Protein 1NNF (pdb70)

Sequence (308 aa):
DITVYNGQQKEAATAVAKAFEQETGIKVTLNSGKSEQLAGQLKEEGDKTPADVFYTEQTATFADLSEAGLLAPISEQTIQQTAQKGVPLAPKKDWIALSGRSRVVVYDHTKLSEKDMEKSVLDYATPKWKGKIGYVSTSGAFLEQVVALSKMKGDKVALNWLKGLKENGKLYAKNSVALQAVENGEVPAALINNYYWYNLAKEKGVENLKSRLYFVRHQDPGALVSYSGAAVLKASKNQAEAQKFVDFLASKKGQEALVAARAEYPLRADVVSPFNLEPYEKLEAPVVSATTAQDKEHAIKLIEEAGL

Nearest PDB structures (foldseek):
  1nnf-assembly1_A  TM=1.003E+00  e=3.020E-63  Haemophilus influenzae
  1qvs-assembly1_A  TM=1.002E+00  e=6.784E-61  Haemophilus influenzae
  1qw0-assembly1_A  TM=1.001E+00  e=6.408E-61  Haemophilus influenzae
  2o68-assembly1_A  TM=1.002E+00  e=9.021E-61  Haemophilus influenzae
  3kn7-assembly1_A  TM=1.001E+00  e=1.200E-60  Haemophilus influenzae

InterPro domains:
  IPR006059 Bacterial-type extracellular solute-binding protein [PF01547] (30-279)
  IPR006061 Solute-binding family 1, conserved site [PS01037] (120-137)
  IPR026045 Ferric binding protein [PIRSF002825] (1-332)

B-factor: mean 11.48, std 5.81, range [2.7, 41.24]

Radius of gyration: 19.47 Å; Cα contacts (8 Å, |Δi|>4): 664; chains: 1; bounding box: 57×44×31 Å

Structure (mmCIF, N/CA/C/O backbone):
data_1NNF
#
_entry.id   1NNF
#
_cell.length_a   105.101
_cell.length_b   75.344
_cell.length_c   33.503
_cell.angle_alpha   90.00
_cell.angle_beta   90.00
_cell.angle_gamma   90.00
#
_symmetry.space_group_name_H-M   'P 21 21 2'
#
loop_
_entity.id
_entity.type
_entity.pdbx_description
1 polymer 'Iron-utilization periplasmic protein'
2 non-polymer 'FE (III) ION'
3 non-polymer '{[-(BIS-CARBOXYMETHYL-AMINO)-ETHYL]-CARBOXYMETHYL-AMINO}-ACETIC ACID'
4 water water
#
loop_
_atom_site.group_PDB
_atom_site.id
_atom_site.type_symbol
_atom_site.label_atom_id
_atom_site.label_alt_id
_atom_site.label_comp_id
_atom_site.label_asym_id
_atom_site.label_entity_id
_atom_site.label_seq_id
_atom_site.pdbx_PDB_ins_code
_atom_site.Cartn_x
_atom_site.Cartn_y
_atom_site.Cartn_z
_atom_site.occupancy
_atom_site.B_iso_or_equiv
_atom_site.auth_seq_id
_atom_site.auth_comp_id
_atom_site.auth_asym_id
_atom_site.auth_atom_id
_atom_site.pdbx_PDB_model_num
ATOM 1 N N . ASP A 1 1 ? -5.709 22.677 10.043 1.00 9.46 1 ASP A N 1
ATOM 2 C CA . ASP A 1 1 ? -4.429 22.781 10.780 1.00 9.00 1 ASP A CA 1
ATOM 3 C C . ASP A 1 1 ? -3.594 21.536 10.554 1.00 8.74 1 ASP A C 1
ATOM 4 O O . ASP A 1 1 ? -4.141 20.469 10.288 1.00 9.09 1 ASP A O 1
ATOM 9 N N . ILE A 1 2 ? -2.274 21.674 10.645 1.00 7.70 2 ILE A N 1
ATOM 10 C CA . ILE A 1 2 ? -1.364 20.577 10.351 1.00 7.82 2 ILE A CA 1
ATOM 11 C C . ILE A 1 2 ? -0.339 20.390 11.443 1.00 7.60 2 ILE A C 1
ATOM 12 O O . ILE A 1 2 ? -0.061 21.295 12.236 1.00 8.02 2 ILE A O 1
ATOM 17 N N . THR A 1 3 ? 0.224 19.196 11.456 1.00 6.80 3 THR A N 1
ATOM 18 C CA . THR A 1 3 ? 1.300 18.831 12.349 1.00 7.44 3 THR A CA 1
ATOM 19 C C . THR A 1 3 ? 2.553 18.625 11.516 1.00 6.37 3 THR A C 1
ATOM 20 O O . THR A 1 3 ? 2.550 17.882 10.531 1.00 6.53 3 THR A O 1
ATOM 24 N N . VAL A 1 4 ? 3.620 19.294 11.929 1.00 6.35 4 VAL A N 1
ATOM 25 C CA . VAL A 1 4 ? 4.881 19.262 11.227 1.00 6.58 4 VAL A CA 1
ATOM 26 C C . VAL A 1 4 ? 5.931 18.698 12.153 1.00 6.31 4 VAL A C 1
ATOM 27 O O . VAL A 1 4 ? 6.198 19.264 13.206 1.00 7.78 4 VAL A O 1
ATOM 31 N N . TYR A 1 5 ? 6.493 17.555 11.787 1.00 5.88 5 TYR A N 1
ATOM 32 C CA . TYR A 1 5 ? 7.677 17.062 12.470 1.00 6.28 5 TYR A CA 1
ATOM 33 C C . TYR A 1 5 ? 8.847 17.891 11.978 1.00 6.31 5 TYR A C 1
ATOM 34 O O . TYR A 1 5 ? 9.071 17.994 10.781 1.00 6.82 5 TYR A O 1
ATOM 43 N N . ASN A 1 6 ? 9.572 18.494 12.907 1.00 6.86 6 ASN A N 1
ATOM 44 C CA . ASN A 1 6 ? 10.543 19.513 12.591 1.00 7.33 6 ASN A CA 1
ATOM 45 C C . ASN A 1 6 ? 11.928 19.166 13.093 1.00 7.22 6 ASN A C 1
ATOM 46 O O . ASN A 1 6 ? 12.174 19.175 14.297 1.00 8.07 6 ASN A O 1
ATOM 51 N N . GLY A 1 7 ? 12.828 18.872 12.161 1.00 7.61 7 GLY A N 1
ATOM 52 C CA . GLY A 1 7 ? 14.231 18.679 12.458 1.00 8.54 7 GLY A CA 1
ATOM 53 C C . GLY A 1 7 ? 15.095 19.911 12.278 1.00 9.01 7 GLY A C 1
ATOM 54 O O . GLY A 1 7 ? 16.278 19.892 12.622 1.00 10.14 7 GLY A O 1
ATOM 55 N N . GLN A 1 8 ? 14.519 20.971 11.733 1.00 9.65 8 GLN A N 1
ATOM 56 C CA . GLN A 1 8 ? 15.230 22.223 11.509 1.00 10.88 8 GLN A CA 1
ATOM 57 C C . GLN A 1 8 ? 15.320 23.020 12.817 1.00 11.63 8 GLN A C 1
ATOM 58 O O . GLN A 1 8 ? 14.561 22.792 13.770 1.00 11.63 8 GLN A O 1
ATOM 64 N N . GLN A 1 9 ? 16.290 23.926 12.882 1.00 12.76 9 GLN A N 1
ATOM 65 C CA . GLN A 1 9 ? 16.436 24.827 14.020 1.00 13.95 9 GLN A CA 1
ATOM 66 C C . GLN A 1 9 ? 15.089 25.465 14.324 1.00 14.34 9 GLN A C 1
ATOM 67 O O . GLN A 1 9 ? 14.370 25.893 13.426 1.00 14.11 9 GLN A O 1
ATOM 78 N N . LYS A 1 10 ? 14.744 25.507 15.606 1.00 14.86 10 LYS A N 1
ATOM 79 C CA . LYS A 1 10 ? 13.401 25.883 16.025 1.00 15.53 10 LYS A CA 1
ATOM 80 C C . LYS A 1 10 ? 13.033 27.291 15.581 1.00 15.97 10 LYS A C 1
ATOM 81 O O . LYS A 1 10 ? 11.880 27.545 15.247 1.00 16.38 10 LYS A O 1
ATOM 83 N N . GLU A 1 11 ? 14.009 28.197 15.555 1.00 16.51 11 GLU A N 1
ATOM 84 C CA . GLU A 1 11 ? 13.750 29.584 15.176 1.00 16.71 11 GLU A CA 1
ATOM 85 C C . GLU A 1 11 ? 13.291 29.707 13.722 1.00 16.50 11 GLU A C 1
ATOM 86 O O . GLU A 1 11 ? 12.340 30.430 13.427 1.00 16.86 11 GLU A O 1
ATOM 88 N N . ALA A 1 12 ? 13.958 28.994 12.821 1.00 15.99 12 ALA A N 1
ATOM 89 C CA . ALA A 1 12 ? 13.589 28.997 11.408 1.00 15.30 12 ALA A CA 1
ATOM 90 C C . ALA A 1 12 ? 12.200 28.392 11.204 1.00 14.57 12 ALA A C 1
ATOM 91 O O . ALA A 1 12 ? 11.367 28.923 10.477 1.00 14.40 12 ALA A O 1
ATOM 93 N N . ALA A 1 13 ? 11.964 27.262 11.852 1.00 13.24 13 ALA A N 1
ATOM 94 C CA . ALA A 1 13 ? 10.704 26.555 11.691 1.00 12.69 13 ALA A CA 1
ATOM 95 C C . ALA A 1 13 ? 9.542 27.395 12.209 1.00 12.77 13 ALA A C 1
ATOM 96 O O . ALA A 1 13 ? 8.492 27.465 11.588 1.00 12.26 13 ALA A O 1
ATOM 98 N N . THR A 1 14 ? 9.749 28.067 13.334 1.00 12.87 14 THR A N 1
ATOM 99 C CA . THR A 1 14 ? 8.718 28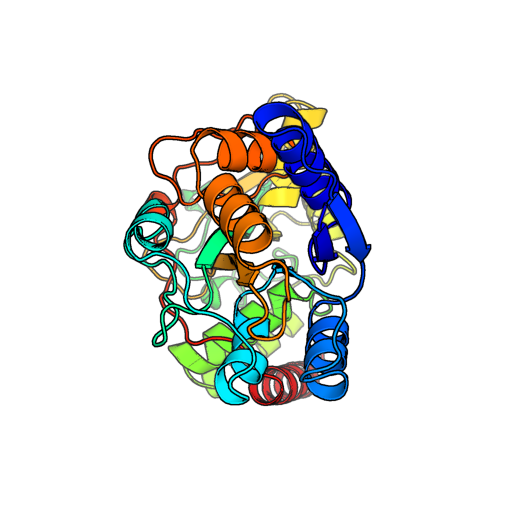.912 13.920 1.00 13.73 14 THR A CA 1
ATOM 100 C C . THR A 1 14 ? 8.369 30.051 12.981 1.00 14.03 14 THR A C 1
ATOM 101 O O . THR A 1 14 ? 7.204 30.372 12.819 1.00 13.25 14 THR A O 1
ATOM 105 N N . ALA A 1 15 ? 9.382 30.634 12.347 1.00 14.07 15 ALA A N 1
ATOM 106 C CA . ALA A 1 15 ? 9.189 31.749 11.433 1.00 14.51 15 ALA A CA 1
ATOM 107 C C . ALA A 1 15 ? 8.353 31.386 10.210 1.00 14.13 15 ALA A C 1
ATOM 108 O O . ALA A 1 15 ? 7.423 32.106 9.878 1.00 14.01 15 ALA A O 1
ATOM 110 N N . VAL A 1 16 ? 8.668 30.276 9.546 1.00 13.71 16 VAL A N 1
ATOM 111 C CA . VAL A 1 16 ? 7.920 29.886 8.352 1.00 13.15 16 VAL A CA 1
ATOM 112 C C . VAL A 1 16 ? 6.519 29.441 8.730 1.00 12.78 16 VAL A C 1
ATOM 113 O O . VAL A 1 16 ? 5.579 29.669 7.987 1.00 13.33 16 VAL A O 1
ATOM 117 N N . ALA A 1 17 ? 6.388 28.800 9.882 1.00 12.08 17 ALA A N 1
ATOM 118 C CA . ALA A 1 17 ? 5.073 28.370 10.344 1.00 12.47 17 ALA A CA 1
ATOM 119 C C . ALA A 1 17 ? 4.169 29.579 10.586 1.00 12.63 17 ALA A C 1
ATOM 120 O O . ALA A 1 17 ? 3.003 29.534 10.277 1.00 13.11 17 ALA A O 1
ATOM 122 N N . LYS A 1 18 ? 4.717 30.674 11.099 1.00 12.84 18 LYS A N 1
ATOM 123 C CA . LYS A 1 18 ? 3.924 31.881 11.338 1.00 13.38 18 LYS A CA 1
ATOM 124 C C . LYS A 1 18 ? 3.531 32.606 10.061 1.00 13.41 18 LYS A C 1
ATOM 125 O O . LYS A 1 18 ? 2.404 33.063 9.951 1.00 14.15 18 LYS A O 1
ATOM 131 N N . ALA A 1 19 ? 4.451 32.716 9.106 1.00 12.39 19 ALA A N 1
ATOM 132 C CA . ALA A 1 19 ? 4.153 33.338 7.829 1.00 12.94 19 ALA A CA 1
ATOM 133 C C . ALA A 1 19 ? 3.083 32.536 7.096 1.00 13.12 19 ALA A C 1
ATOM 134 O O . ALA A 1 19 ? 2.222 33.100 6.419 1.00 13.70 19 ALA A O 1
ATOM 136 N N . PHE A 1 20 ? 3.137 31.216 7.241 1.00 12.41 20 PHE A N 1
ATOM 137 C CA . PHE A 1 20 ? 2.132 30.341 6.654 1.00 12.15 20 PHE A CA 1
ATOM 138 C C . PHE A 1 20 ? 0.769 30.577 7.291 1.00 13.28 20 PHE A C 1
ATOM 139 O O . PHE A 1 20 ? -0.219 30.763 6.598 1.00 13.99 20 PHE A O 1
ATOM 147 N N . GLU A 1 21 ? 0.743 30.561 8.617 1.00 13.96 21 GLU A N 1
ATOM 148 C CA . GLU A 1 21 ? -0.484 30.811 9.384 1.00 15.78 21 GLU A CA 1
ATOM 149 C C . GLU A 1 21 ? -1.133 32.150 9.066 1.00 16.25 21 GLU A C 1
ATOM 150 O O . GLU A 1 21 ? -2.288 32.346 9.392 1.00 16.85 21 GLU A O 1
ATOM 156 N N . GLN A 1 22 ? -0.374 33.050 8.448 1.00 16.50 22 GLN A N 1
ATOM 157 C CA . GLN A 1 22 ? -0.760 34.424 8.170 1.00 16.68 22 GLN A CA 1
ATOM 158 C C . GLN A 1 22 ? -1.244 34.589 6.706 1.00 16.44 22 GLN A C 1
ATOM 159 O O . GLN A 1 22 ? -2.210 35.316 6.431 1.00 16.59 22 GLN A O 1
ATOM 165 N N . GLU A 1 23 ? -0.596 33.885 5.783 1.00 15.56 23 GLU A N 1
ATOM 166 C CA . GLU A 1 23 ? -0.977 33.872 4.373 1.00 15.96 23 GLU A CA 1
ATOM 167 C C . GLU A 1 23 ? -2.258 33.065 4.168 1.00 16.07 23 GLU A C 1
ATOM 168 O O . GLU A 1 23 ? -3.022 33.338 3.233 1.00 16.65 23 GLU A O 1
ATOM 174 N N . THR A 1 24 ? -2.483 32.086 5.050 1.00 16.21 24 THR A N 1
ATOM 175 C CA . THR A 1 24 ? -3.523 31.075 4.872 1.00 15.93 24 THR A CA 1
ATOM 176 C C . THR A 1 24 ? -4.529 30.913 6.018 1.00 15.57 24 THR A C 1
ATOM 177 O O . THR A 1 24 ? -5.616 30.415 5.782 1.00 15.81 24 THR A O 1
ATOM 181 N N . GLY A 1 25 ? -4.169 31.281 7.244 1.00 14.85 25 GLY A N 1
ATOM 182 C CA . GLY A 1 25 ? -5.011 31.020 8.407 1.00 14.73 25 GLY A CA 1
ATOM 183 C C . GLY A 1 25 ? -4.952 29.592 8.945 1.00 14.07 25 GLY A C 1
ATOM 184 O O . GLY A 1 25 ? -5.652 29.252 9.899 1.00 14.80 25 GLY A O 1
ATOM 185 N N . ILE A 1 26 ? -4.108 28.756 8.346 1.00 13.56 26 ILE A N 1
ATOM 186 C CA . ILE A 1 26 ? -3.958 27.365 8.751 1.00 12.79 26 ILE A CA 1
ATOM 187 C C . ILE A 1 26 ? -2.895 27.292 9.837 1.00 12.31 26 ILE A C 1
ATOM 188 O O . ILE A 1 26 ? -1.759 27.726 9.628 1.00 12.45 26 ILE A O 1
ATOM 193 N N . LYS A 1 27 ? -3.260 26.745 10.991 1.00 11.59 27 LYS A N 1
ATOM 194 C CA . LYS A 1 27 ? -2.334 26.626 12.107 1.00 11.71 27 LYS A CA 1
ATOM 195 C C . LYS A 1 27 ? -1.373 25.471 11.898 1.00 11.02 27 LYS A C 1
ATOM 196 O O . LYS A 1 27 ? -1.726 24.434 11.339 1.00 10.78 27 LYS A O 1
ATOM 198 N N . VAL A 1 28 ? -0.153 25.674 12.363 1.00 11.06 28 VAL A N 1
ATOM 199 C CA . VAL A 1 28 ? 0.887 24.675 12.304 1.00 10.99 28 VAL A CA 1
ATOM 200 C C . VAL A 1 28 ? 1.295 24.359 13.721 1.00 10.75 28 VAL A C 1
ATOM 201 O O . VAL A 1 28 ? 1.572 25.265 14.509 1.00 12.27 28 VAL A O 1
ATOM 205 N N . THR A 1 29 ? 1.328 23.075 14.040 1.00 10.13 29 THR A N 1
ATOM 206 C CA . THR A 1 29 ? 1.914 22.590 15.266 1.00 10.35 29 THR A CA 1
ATOM 207 C C . THR A 1 29 ? 3.236 21.930 14.927 1.00 9.85 29 THR A C 1
ATOM 208 O O . THR A 1 29 ? 3.282 20.977 14.144 1.00 10.27 29 THR A O 1
ATOM 212 N N . LEU A 1 30 ? 4.306 22.458 15.513 1.00 9.98 30 LEU A N 1
ATOM 213 C CA . LEU A 1 30 ? 5.641 21.943 15.312 1.00 10.41 30 LEU A CA 1
ATOM 214 C C . LEU A 1 30 ? 5.937 20.940 16.408 1.00 10.62 30 LEU A C 1
ATOM 215 O O . LEU A 1 30 ? 5.747 21.228 17.594 1.00 12.76 30 LEU A O 1
ATOM 220 N N . ASN A 1 31 ? 6.391 19.763 16.004 1.00 10.81 31 ASN A N 1
ATOM 221 C CA . ASN A 1 31 ? 6.928 18.752 16.899 1.00 10.87 31 ASN A CA 1
ATOM 222 C C . ASN A 1 31 ? 8.388 18.566 16.539 1.00 10.53 31 ASN A C 1
ATOM 223 O O . ASN A 1 31 ? 8.725 17.956 15.521 1.00 10.32 31 ASN A O 1
ATOM 228 N N . SER A 1 32 ? 9.254 19.131 17.365 1.00 10.44 32 SER A N 1
ATOM 229 C CA . SER A 1 32 ? 10.648 19.272 17.013 1.00 11.19 32 SER A CA 1
ATOM 230 C C . SER A 1 32 ? 11.512 18.176 17.595 1.00 11.36 32 SER A C 1
ATOM 231 O O . SER A 1 32 ? 11.246 17.644 18.670 1.00 13.03 32 SER A O 1
ATOM 234 N N . GLY A 1 33 ? 12.573 17.857 16.875 1.00 11.42 33 GLY A N 1
ATOM 235 C CA . GLY A 1 33 ? 13.502 16.838 17.299 1.00 11.29 33 GLY A CA 1
ATOM 236 C C . GLY A 1 33 ? 14.638 16.751 16.310 1.00 10.85 33 GLY A C 1
ATOM 237 O O . GLY A 1 33 ? 14.753 17.566 15.404 1.00 11.51 33 GLY A O 1
ATOM 238 N N . LYS A 1 34 ? 15.491 15.758 16.484 1.00 9.94 34 LYS A N 1
ATOM 239 C CA . LYS A 1 34 ? 16.560 15.492 15.535 1.00 9.64 34 LYS A CA 1
ATOM 240 C C . LYS A 1 34 ? 15.972 14.829 14.317 1.00 9.10 34 LYS A C 1
ATOM 241 O O . LYS A 1 34 ? 15.181 13.909 14.441 1.00 9.62 34 LYS A O 1
ATOM 247 N N . SER A 1 35 ? 16.400 15.248 13.133 1.00 8.70 35 SER A N 1
ATOM 248 C CA . SER A 1 35 ? 15.833 14.716 11.905 1.00 8.25 35 SER A CA 1
ATOM 249 C C . SER A 1 35 ? 15.968 13.210 11.804 1.00 8.83 35 SER A C 1
ATOM 250 O O . SER A 1 35 ? 15.048 12.547 11.350 1.00 9.20 35 SER A O 1
ATOM 253 N N . GLU A 1 36 ? 17.103 12.655 12.203 1.00 9.85 36 GLU A N 1
ATOM 254 C CA . GLU A 1 36 ? 17.269 11.213 12.101 1.00 10.72 36 GLU A CA 1
ATOM 255 C C . GLU A 1 36 ? 16.291 10.478 13.006 1.00 10.81 36 GLU A C 1
ATOM 256 O O . GLU A 1 36 ? 15.751 9.450 12.615 1.00 11.81 36 GLU A O 1
ATOM 262 N N . GLN A 1 37 ? 16.069 11.004 14.209 1.00 10.61 37 GLN A N 1
ATOM 263 C CA . GLN A 1 37 ? 15.090 10.437 15.134 1.00 10.77 37 GLN A CA 1
ATOM 264 C C . GLN A 1 37 ? 13.671 10.556 14.602 1.00 9.97 37 GLN A C 1
ATOM 265 O O . GLN A 1 37 ? 12.888 9.619 14.686 1.00 10.33 37 GLN A O 1
ATOM 271 N N . LEU A 1 38 ? 13.342 11.731 14.081 1.00 9.31 38 LEU A N 1
ATOM 272 C CA . LEU A 1 38 ? 12.018 11.981 13.542 1.00 9.04 38 LEU A CA 1
ATOM 273 C C . LEU A 1 38 ? 11.745 11.080 12.358 1.00 8.84 38 LEU A C 1
ATOM 274 O O . LEU A 1 38 ? 10.644 10.581 12.216 1.00 8.99 38 LEU A O 1
ATOM 279 N N . ALA A 1 39 ? 12.745 10.870 11.508 1.00 9.25 39 ALA A N 1
ATOM 280 C CA . ALA A 1 39 ? 12.586 9.985 10.369 1.00 9.69 39 ALA A CA 1
ATOM 281 C C . ALA A 1 39 ? 12.327 8.566 10.845 1.00 9.78 39 ALA A C 1
ATOM 282 O O . ALA A 1 39 ? 11.467 7.874 10.312 1.00 9.95 39 ALA A O 1
ATOM 284 N N . GLY A 1 40 ? 13.058 8.137 11.864 1.00 10.28 40 GLY A N 1
ATOM 285 C CA . GLY A 1 40 ? 12.837 6.830 12.449 1.00 10.81 40 GLY A CA 1
ATOM 286 C C . GLY A 1 40 ? 11.430 6.707 12.993 1.00 10.47 40 GLY A C 1
ATOM 287 O O . GLY A 1 40 ? 10.773 5.685 12.824 1.00 11.48 40 GLY A O 1
ATOM 288 N N . GLN A 1 41 ? 10.958 7.763 13.637 1.00 10.16 41 GLN A N 1
ATOM 289 C CA . GLN A 1 41 ? 9.628 7.762 14.219 1.00 9.86 41 GLN A CA 1
ATOM 290 C C . GLN A 1 41 ? 8.556 7.696 13.132 1.00 9.63 41 GLN A C 1
ATOM 291 O O . GLN A 1 41 ? 7.574 6.988 13.280 1.00 9.61 41 GLN A O 1
ATOM 297 N N . LEU A 1 42 ? 8.755 8.430 12.040 1.00 9.09 42 LEU A N 1
ATOM 298 C CA . LEU A 1 42 ? 7.819 8.420 10.922 1.00 9.40 42 LEU A CA 1
ATOM 299 C C . LEU A 1 42 ? 7.742 7.039 10.291 1.00 10.18 42 LEU A C 1
ATOM 300 O O . LEU A 1 42 ? 6.676 6.603 9.873 1.00 10.19 42 LEU A O 1
ATOM 305 N N . LYS A 1 43 ? 8.872 6.343 10.228 1.00 10.93 43 LYS A N 1
ATOM 306 C CA . LYS A 1 43 ? 8.904 4.999 9.668 1.00 11.84 43 LYS A CA 1
ATOM 307 C C . LYS A 1 43 ? 8.176 4.023 10.580 1.00 12.13 43 LYS A C 1
ATOM 308 O O . LYS A 1 43 ? 7.421 3.170 10.121 1.00 12.76 43 LYS A O 1
ATOM 310 N N . GLU A 1 44 ? 8.404 4.153 11.878 1.00 11.85 44 GLU A N 1
ATOM 311 C CA . GLU A 1 44 ? 7.778 3.266 12.839 1.00 12.30 44 GLU A CA 1
ATOM 312 C C . GLU A 1 44 ? 6.274 3.499 12.881 1.00 11.76 44 GLU A C 1
ATOM 313 O O . GLU A 1 44 ? 5.493 2.553 12.950 1.00 12.54 44 GLU A O 1
ATOM 319 N N . GLU A 1 45 ? 5.872 4.762 12.831 1.00 11.83 45 GLU A N 1
ATOM 320 C CA . GLU A 1 45 ? 4.467 5.110 12.892 1.00 11.82 45 GLU A CA 1
ATOM 321 C C . GLU A 1 45 ? 3.764 4.674 11.613 1.00 12.02 45 GLU A C 1
ATOM 322 O O . GLU A 1 45 ? 2.609 4.246 11.647 1.00 12.62 45 GLU A O 1
ATOM 328 N N . GLY A 1 46 ? 4.468 4.750 10.491 1.00 12.29 46 GLY A N 1
ATOM 329 C CA . GLY A 1 46 ? 3.944 4.287 9.222 1.00 12.89 46 GLY A CA 1
ATOM 330 C C . GLY A 1 46 ? 2.602 4.902 8.876 1.00 13.53 46 GLY A C 1
ATOM 331 O O . GLY A 1 46 ? 2.440 6.123 8.920 1.00 13.54 46 GLY A O 1
ATOM 332 N N . ASP A 1 47 ? 1.625 4.056 8.561 1.00 14.66 47 ASP A N 1
ATOM 333 C CA . ASP A 1 47 ? 0.309 4.533 8.143 1.00 15.35 47 ASP A CA 1
ATOM 334 C C . ASP A 1 47 ? -0.506 5.167 9.285 1.00 15.23 47 ASP A C 1
ATOM 335 O O . ASP A 1 47 ? -1.568 5.727 9.035 1.00 16.34 47 ASP A O 1
ATOM 340 N N . LYS A 1 48 ? 0.006 5.112 10.517 1.00 15.17 48 LYS A N 1
ATOM 341 C CA . LYS A 1 48 ? -0.643 5.714 11.684 1.00 14.94 48 LYS A CA 1
ATOM 342 C C . LYS A 1 48 ? 0.009 7.017 12.157 1.00 14.30 48 LYS A C 1
ATOM 343 O O . LYS A 1 48 ? -0.353 7.546 13.199 1.00 14.35 48 LYS A O 1
ATOM 349 N N . THR A 1 49 ? 0.967 7.550 11.412 1.00 13.34 49 THR A N 1
ATOM 350 C CA . THR A 1 49 ? 1.604 8.773 11.867 1.00 12.72 49 THR A CA 1
ATOM 351 C C . THR A 1 49 ? 0.603 9.932 11.888 1.00 11.79 49 THR A C 1
ATOM 352 O O . THR A 1 49 ? -0.239 10.037 11.004 1.00 12.18 49 THR A O 1
ATOM 356 N N . PRO A 1 50 ? 0.686 10.786 12.902 1.00 11.10 50 PRO A N 1
ATOM 357 C CA . PRO A 1 50 ? -0.071 12.040 12.907 1.00 10.64 50 PRO A CA 1
ATOM 358 C C . PRO A 1 50 ? 0.635 13.171 12.157 1.00 9.23 50 PRO A C 1
ATOM 359 O O . PRO A 1 50 ? 0.061 14.250 12.027 1.00 9.40 50 PRO A O 1
ATOM 363 N N . ALA A 1 51 ? 1.850 12.939 11.668 1.00 8.63 51 ALA A N 1
ATOM 364 C CA . ALA A 1 51 ? 2.580 13.980 10.959 1.00 7.94 51 ALA A CA 1
ATOM 365 C C . ALA A 1 51 ? 1.966 14.224 9.591 1.00 7.22 51 ALA A C 1
ATOM 366 O O . ALA A 1 51 ? 1.673 13.280 8.861 1.00 8.48 51 ALA A O 1
ATOM 368 N N . ASP A 1 52 ? 1.799 15.489 9.241 1.00 6.35 52 ASP A N 1
ATOM 369 C CA . ASP A 1 52 ? 1.420 15.864 7.890 1.00 5.87 52 ASP A CA 1
ATOM 370 C C . ASP A 1 52 ? 2.628 16.160 7.025 1.00 5.37 52 ASP A C 1
ATOM 371 O O . ASP A 1 52 ? 2.643 15.812 5.855 1.00 5.64 52 ASP A O 1
ATOM 376 N N . VAL A 1 53 ? 3.609 16.839 7.608 1.00 5.21 53 VAL A N 1
ATOM 377 C CA . VAL A 1 53 ? 4.806 17.269 6.915 1.00 5.36 53 VAL A CA 1
ATOM 378 C C . VAL A 1 53 ? 6.019 16.984 7.786 1.00 4.80 53 VAL A C 1
ATOM 379 O O . VAL A 1 53 ? 5.945 17.055 9.011 1.00 5.81 53 VAL A O 1
ATOM 383 N N . PHE A 1 54 ? 7.126 16.650 7.139 1.00 4.66 54 PHE A N 1
ATOM 384 C CA . PHE A 1 54 ? 8.423 16.536 7.778 1.00 5.05 54 PHE A CA 1
ATOM 385 C C . PHE A 1 54 ? 9.293 17.635 7.180 1.00 5.04 54 PHE A C 1
ATOM 386 O O . PHE A 1 54 ? 9.519 17.681 5.983 1.00 5.08 54 PHE A O 1
ATOM 394 N N . TYR A 1 55 ? 9.721 18.548 8.039 1.00 5.16 55 TYR A N 1
ATOM 395 C CA . TYR A 1 55 ? 10.535 19.700 7.699 1.00 5.37 55 TYR A CA 1
ATOM 396 C C . TYR A 1 55 ? 11.899 19.448 8.310 1.00 5.19 55 TYR A C 1
ATOM 397 O O . TYR A 1 55 ? 11.995 19.220 9.510 1.00 6.29 55 TYR A O 1
ATOM 406 N N . THR A 1 56 ? 12.944 19.456 7.491 1.00 5.39 56 THR A N 1
ATOM 407 C CA . THR A 1 56 ? 14.262 19.030 7.920 1.00 5.65 56 THR A CA 1
ATOM 408 C C . THR A 1 56 ? 15.325 20.003 7.465 1.00 5.72 56 THR A C 1
ATOM 409 O O . THR A 1 56 ? 15.176 20.705 6.470 1.00 6.21 56 THR A O 1
ATOM 413 N N . GLU A 1 57 ? 16.415 20.017 8.210 1.00 5.77 57 GLU A N 1
ATOM 414 C CA . GLU A 1 57 ? 17.632 20.698 7.813 1.00 6.18 57 GLU A CA 1
ATOM 415 C C . GLU A 1 57 ? 18.468 19.879 6.845 1.00 5.89 57 GLU A C 1
ATOM 416 O O . GLU A 1 57 ? 19.461 20.389 6.333 1.00 5.71 57 GLU A O 1
ATOM 422 N N . GLN A 1 58 ? 18.104 18.621 6.616 1.00 5.73 58 GLN A N 1
ATOM 423 C CA . GLN A 1 58 ? 18.960 17.720 5.868 1.00 5.88 58 GLN A CA 1
ATOM 424 C C . GLN A 1 58 ? 18.095 16.813 5.004 1.00 5.46 58 GLN A C 1
ATOM 425 O O . GLN A 1 58 ? 17.556 15.828 5.485 1.00 6.19 58 GLN A O 1
ATOM 431 N N . THR A 1 59 ? 18.014 17.116 3.714 1.00 5.53 59 THR A N 1
ATOM 432 C CA . THR A 1 59 ? 17.198 16.335 2.793 1.00 5.83 59 THR A CA 1
ATOM 433 C C . THR A 1 59 ? 17.649 14.886 2.703 1.00 5.98 59 THR A C 1
ATOM 434 O O . THR A 1 59 ? 16.880 14.037 2.290 1.00 6.39 59 THR A O 1
ATOM 438 N N . ALA A 1 60 ? 18.889 14.597 3.075 1.00 6.20 60 ALA A N 1
ATOM 439 C CA . ALA A 1 60 ? 19.355 13.221 3.125 1.00 6.94 60 ALA A CA 1
ATOM 440 C C . ALA A 1 60 ? 18.474 12.349 4.018 1.00 7.28 60 ALA A C 1
ATOM 441 O O . ALA A 1 60 ? 18.371 11.141 3.804 1.00 8.21 60 ALA A O 1
ATOM 443 N N . THR A 1 61 ? 17.848 12.948 5.029 1.00 7.91 61 THR A N 1
ATOM 444 C CA . THR A 1 61 ? 17.002 12.172 5.937 1.00 9.09 61 THR A CA 1
ATOM 445 C C . THR A 1 61 ? 15.687 11.744 5.303 1.00 9.29 61 THR A C 1
ATOM 446 O O . THR A 1 61 ? 14.982 10.903 5.862 1.00 11.53 61 THR A O 1
ATOM 450 N N . PHE A 1 62 ? 15.369 12.262 4.119 1.00 8.55 62 PHE A N 1
ATOM 451 C CA . PHE A 1 62 ? 14.183 11.817 3.395 1.00 8.76 62 PHE A CA 1
ATOM 452 C C . PHE A 1 62 ? 14.376 10.488 2.705 1.00 9.53 62 PHE A C 1
ATOM 453 O O . PHE A 1 62 ? 13.396 9.831 2.418 1.00 10.00 62 PHE A O 1
ATOM 461 N N . ALA A 1 63 ? 15.617 10.113 2.410 1.00 10.58 63 ALA A N 1
ATOM 462 C CA . ALA A 1 63 ? 15.870 8.930 1.595 1.00 11.18 63 ALA A CA 1
ATOM 463 C C . ALA A 1 63 ? 15.251 7.637 2.167 1.00 11.21 63 ALA A C 1
ATOM 464 O O . ALA A 1 63 ? 14.562 6.931 1.435 1.00 12.51 63 ALA A O 1
ATOM 466 N N . ASP A 1 64 ? 15.427 7.370 3.459 1.00 12.05 64 ASP A N 1
ATOM 467 C CA . ASP A 1 64 ? 14.863 6.169 4.106 1.00 12.84 64 ASP A CA 1
ATOM 468 C C . ASP A 1 64 ? 13.348 6.178 4.007 1.00 11.80 64 ASP A C 1
ATOM 469 O O . ASP A 1 64 ? 12.727 5.136 3.812 1.00 12.19 64 ASP A O 1
ATOM 474 N N . LEU A 1 65 ? 12.759 7.358 4.165 1.00 10.58 65 LEU A N 1
ATOM 475 C CA . LEU A 1 65 ? 11.312 7.497 4.124 1.00 9.60 65 LEU A CA 1
ATOM 476 C C . LEU A 1 65 ? 10.764 7.302 2.722 1.00 8.87 65 LEU A C 1
ATOM 477 O O . LEU A 1 65 ? 9.761 6.625 2.530 1.00 8.87 65 LEU A O 1
ATOM 482 N N . SER A 1 66 ? 11.435 7.878 1.738 1.00 8.96 66 SER A N 1
ATOM 483 C CA . SER A 1 66 ? 11.043 7.706 0.358 1.00 9.45 66 SER A CA 1
ATOM 484 C C . SER A 1 66 ? 11.145 6.228 -0.019 1.00 10.11 66 SER A C 1
ATOM 485 O O . SER A 1 66 ? 10.265 5.688 -0.675 1.00 10.67 66 SER A O 1
ATOM 488 N N . GLU A 1 67 ? 12.212 5.578 0.440 1.00 10.62 67 GLU A N 1
ATOM 489 C CA . GLU A 1 67 ? 12.497 4.181 0.119 1.00 11.43 67 GLU A CA 1
ATOM 490 C C . GLU A 1 67 ? 11.476 3.244 0.746 1.00 11.22 67 GLU A C 1
ATOM 491 O O . GLU A 1 67 ? 11.228 2.153 0.248 1.00 12.01 67 GLU A O 1
ATOM 497 N N . ALA A 1 68 ? 10.882 3.686 1.841 1.00 10.98 68 ALA A N 1
ATOM 498 C CA . ALA A 1 68 ? 9.814 2.959 2.494 1.00 11.22 68 ALA A CA 1
ATOM 499 C C . ALA A 1 68 ? 8.428 3.320 1.954 1.00 10.90 68 ALA A C 1
ATOM 500 O O . ALA A 1 68 ? 7.432 2.830 2.466 1.00 11.67 68 ALA A O 1
ATOM 502 N N . GLY A 1 69 ? 8.362 4.171 0.938 1.00 10.14 69 GLY A N 1
ATOM 503 C CA . GLY A 1 69 ? 7.102 4.568 0.330 1.00 10.19 69 GLY A CA 1
ATOM 504 C C . GLY A 1 69 ? 6.243 5.453 1.215 1.00 9.84 69 GLY A C 1
ATOM 505 O O . GLY A 1 69 ? 5.021 5.450 1.089 1.00 11.46 69 GLY A O 1
ATOM 506 N N . LEU A 1 70 ? 6.872 6.228 2.094 1.00 8.35 70 LEU A N 1
ATOM 507 C CA . LEU A 1 70 ? 6.151 6.963 3.133 1.00 7.78 70 LEU A CA 1
ATOM 508 C C . LEU A 1 70 ? 5.890 8.410 2.799 1.00 7.04 70 LEU A C 1
ATOM 509 O O . LEU A 1 70 ? 5.227 9.096 3.557 1.00 7.47 70 LEU A O 1
ATOM 514 N N . LEU A 1 71 ? 6.392 8.871 1.663 1.00 6.84 71 LEU A N 1
ATOM 515 C CA . LEU A 1 71 ? 6.254 10.261 1.275 1.00 7.14 71 LEU A CA 1
ATOM 516 C C . LEU A 1 71 ? 5.329 10.409 0.078 1.00 7.22 71 LEU A C 1
ATOM 517 O O . LEU A 1 71 ? 5.361 9.603 -0.849 1.00 8.43 71 LEU A O 1
ATOM 522 N N . ALA A 1 72 ? 4.497 11.436 0.111 1.00 7.16 72 ALA A N 1
ATOM 523 C CA . ALA A 1 72 ? 3.609 11.756 -0.992 1.00 7.44 72 ALA A CA 1
ATOM 524 C C . ALA A 1 72 ? 4.358 12.530 -2.058 1.00 7.46 72 ALA A C 1
ATOM 525 O O . ALA A 1 72 ? 5.284 13.263 -1.748 1.00 7.66 72 ALA A O 1
ATOM 527 N N . PRO A 1 73 ? 3.922 12.439 -3.313 1.00 7.82 73 PRO A N 1
ATOM 528 C CA . PRO A 1 73 ? 4.473 13.328 -4.336 1.00 8.78 73 PRO A CA 1
ATOM 529 C C . PRO A 1 73 ? 4.103 14.777 -4.043 1.00 8.51 73 PRO A C 1
ATOM 530 O O . PRO A 1 73 ? 3.061 15.050 -3.432 1.00 9.22 73 PRO A O 1
ATOM 534 N N . ILE A 1 74 ? 4.961 15.676 -4.492 1.00 9.23 74 ILE A N 1
ATOM 535 C CA . ILE A 1 74 ? 4.759 17.111 -4.431 1.00 9.51 74 ILE A CA 1
ATOM 536 C C . ILE A 1 74 ? 4.516 17.543 -5.859 1.00 9.72 74 ILE A C 1
ATOM 537 O O . ILE A 1 74 ? 5.004 16.925 -6.797 1.00 10.26 74 ILE A O 1
ATOM 542 N N . SER A 1 75 ? 3.783 18.624 -6.028 1.00 9.05 75 SER A N 1
ATOM 543 C CA . SER A 1 75 ? 3.536 19.168 -7.349 1.00 10.06 75 SER A CA 1
ATOM 544 C C . SER A 1 75 ? 4.847 19.457 -8.058 1.00 10.24 75 SER A C 1
ATOM 545 O O . SER A 1 75 ? 5.765 20.041 -7.493 1.00 9.94 75 SER A O 1
ATOM 548 N N . GLU A 1 76 ? 4.916 19.028 -9.312 1.00 11.36 76 GLU A N 1
ATOM 549 C CA . GLU A 1 76 ? 6.004 19.361 -10.223 1.00 12.47 76 GLU A CA 1
ATOM 550 C C . GLU A 1 76 ? 6.267 20.851 -10.233 1.00 12.45 76 GLU A C 1
ATOM 551 O O . GLU A 1 76 ? 7.411 21.290 -10.293 1.00 12.08 76 GLU A O 1
ATOM 557 N N . GLN A 1 77 ? 5.200 21.633 -10.223 1.00 12.32 77 GLN A N 1
ATOM 558 C CA . GLN A 1 77 ? 5.313 23.075 -10.297 1.00 12.63 77 GLN A CA 1
ATOM 559 C C . GLN A 1 77 ? 5.978 23.648 -9.044 1.00 12.01 77 GLN A C 1
ATOM 560 O O . GLN A 1 77 ? 6.738 24.604 -9.115 1.00 13.58 77 GLN A O 1
ATOM 566 N N . THR A 1 78 ? 5.704 23.042 -7.898 1.00 10.65 78 THR A N 1
ATOM 567 C CA . THR A 1 78 ? 6.353 23.438 -6.656 1.00 9.86 78 THR A CA 1
ATOM 568 C C . THR A 1 78 ? 7.826 23.049 -6.652 1.00 9.02 78 THR A C 1
ATOM 569 O O . THR A 1 78 ? 8.679 23.860 -6.313 1.00 9.33 78 THR A O 1
ATOM 573 N N . ILE A 1 79 ? 8.123 21.816 -7.040 1.00 8.56 79 ILE A N 1
ATOM 574 C CA . ILE A 1 79 ? 9.507 21.351 -7.080 1.00 8.96 79 ILE A CA 1
ATOM 575 C C . ILE A 1 79 ? 10.353 22.268 -7.945 1.00 9.27 79 ILE A C 1
ATOM 576 O O . ILE A 1 79 ? 11.498 22.561 -7.623 1.00 9.20 79 ILE A O 1
ATOM 581 N N . GLN A 1 80 ? 9.780 22.741 -9.043 1.00 9.76 80 GLN A N 1
ATOM 582 C CA . GLN A 1 80 ? 10.537 23.574 -9.964 1.00 10.93 80 GLN A CA 1
ATOM 583 C C . GLN A 1 80 ? 10.901 24.937 -9.401 1.00 10.88 80 GLN A C 1
ATOM 584 O O . GLN A 1 80 ? 11.847 25.554 -9.874 1.00 11.50 80 GLN A O 1
ATOM 590 N N . GLN A 1 81 ? 10.170 25.410 -8.402 1.00 10.33 81 GLN A N 1
ATOM 591 C CA . GLN A 1 81 ? 10.442 26.717 -7.811 1.00 10.71 81 GLN A CA 1
ATOM 592 C C . GLN A 1 81 ? 11.827 26.810 -7.195 1.00 9.83 81 GLN A C 1
ATOM 593 O O . GLN A 1 81 ? 12.382 27.893 -7.124 1.00 10.74 81 GLN A O 1
ATOM 599 N N . THR A 1 82 ? 12.371 25.687 -6.731 1.00 8.77 82 THR A N 1
ATOM 600 C CA . THR A 1 82 ? 13.701 25.685 -6.128 1.00 8.51 82 THR A CA 1
ATOM 601 C C . THR A 1 82 ? 14.710 24.833 -6.886 1.00 8.62 82 THR A C 1
ATOM 602 O O . THR A 1 82 ? 15.812 24.626 -6.399 1.00 8.61 82 THR A O 1
ATOM 606 N N . ALA A 1 83 ? 14.365 24.391 -8.092 1.00 9.13 83 ALA A N 1
ATOM 607 C CA . ALA A 1 83 ? 15.214 23.465 -8.831 1.00 10.21 83 ALA A CA 1
ATOM 608 C C . ALA A 1 83 ? 16.299 24.194 -9.624 1.00 10.82 83 ALA A C 1
ATOM 609 O O . ALA A 1 83 ? 16.422 24.036 -10.840 1.00 11.66 83 ALA A O 1
ATOM 611 N N . GLN A 1 84 ? 17.105 24.987 -8.929 1.00 10.98 84 GLN A N 1
ATOM 612 C CA . GLN A 1 84 ? 18.278 25.586 -9.538 1.00 11.30 84 GLN A CA 1
ATOM 613 C C . GLN A 1 84 ? 19.266 24.480 -9.867 1.00 11.09 84 GLN A C 1
ATOM 614 O O . GLN A 1 84 ? 19.269 23.423 -9.248 1.00 10.41 84 GLN A O 1
ATOM 620 N N . LYS A 1 85 ? 20.115 24.709 -10.859 1.00 11.62 85 LYS A N 1
ATOM 621 C CA . LYS A 1 85 ? 21.141 23.728 -11.173 1.00 12.14 85 LYS A CA 1
ATOM 622 C C . LYS A 1 85 ? 21.978 23.460 -9.923 1.00 11.15 85 LYS A C 1
ATOM 623 O O . LYS A 1 85 ? 22.379 24.379 -9.234 1.00 11.11 85 LYS A O 1
ATOM 629 N N . GLY A 1 86 ? 22.209 22.193 -9.623 1.00 10.48 86 GLY A N 1
ATOM 630 C CA . GLY A 1 86 ? 22.953 21.816 -8.437 1.00 10.01 86 GLY A CA 1
ATOM 631 C C . GLY A 1 86 ? 22.074 21.360 -7.287 1.00 8.95 86 GLY A C 1
ATOM 632 O O . GLY A 1 86 ? 22.532 20.626 -6.417 1.00 9.12 86 GLY A O 1
ATOM 633 N N . VAL A 1 87 ? 20.813 21.774 -7.273 1.00 7.81 87 VAL A N 1
ATOM 634 C CA . VAL A 1 87 ? 19.941 21.474 -6.150 1.00 7.38 87 VAL A CA 1
ATOM 635 C C . VAL A 1 87 ? 19.474 20.023 -6.250 1.00 7.46 87 VAL A C 1
ATOM 636 O O . VAL A 1 87 ? 18.992 19.602 -7.297 1.00 7.95 87 VAL A O 1
ATOM 640 N N . PRO A 1 88 ? 19.613 19.244 -5.184 1.00 7.48 88 PRO A N 1
ATOM 641 C CA . PRO A 1 88 ? 19.144 17.857 -5.220 1.00 8.25 88 PRO A CA 1
ATOM 642 C C . PRO A 1 88 ? 17.647 17.775 -5.444 1.00 7.68 88 PRO A C 1
ATOM 643 O O . PRO A 1 88 ? 16.873 18.544 -4.887 1.00 7.29 88 PRO A O 1
ATOM 647 N N . LEU A 1 89 ? 17.271 16.824 -6.285 1.00 7.90 89 LEU A N 1
ATOM 648 C CA . LEU A 1 89 ? 15.889 16.531 -6.608 1.00 8.11 89 LEU A CA 1
ATOM 649 C C . LEU A 1 89 ? 15.542 15.130 -6.152 1.00 8.09 89 LEU A C 1
ATOM 650 O O . LEU A 1 89 ? 16.317 14.190 -6.305 1.00 9.23 89 LEU A O 1
ATOM 655 N N . ALA A 1 90 ? 14.349 14.987 -5.603 1.00 7.70 90 ALA A N 1
ATOM 656 C CA . ALA A 1 90 ? 13.815 13.684 -5.261 1.00 7.93 90 ALA A CA 1
ATOM 657 C C . ALA A 1 90 ? 13.507 12.933 -6.552 1.00 8.67 90 ALA A C 1
ATOM 658 O O . ALA A 1 90 ? 12.713 13.411 -7.346 1.00 8.54 90 ALA A O 1
ATOM 660 N N . PRO A 1 91 ? 14.097 11.764 -6.783 1.00 10.35 91 PRO A N 1
ATOM 661 C CA . PRO A 1 91 ? 13.742 10.985 -7.979 1.00 11.31 91 PRO A CA 1
ATOM 662 C C . PRO A 1 91 ? 12.254 10.659 -8.085 1.00 11.65 91 PRO A C 1
ATOM 663 O O . PRO A 1 91 ? 11.748 10.607 -9.204 1.00 13.32 91 PRO A O 1
ATOM 667 N N . LYS A 1 92 ? 11.582 10.443 -6.953 1.00 11.18 92 LYS A N 1
ATOM 668 C CA . LYS A 1 92 ? 10.155 10.132 -6.922 1.00 11.48 92 LYS A CA 1
ATOM 669 C C . LYS A 1 92 ? 9.297 11.397 -6.725 1.00 10.58 92 LYS A C 1
ATOM 670 O O . LYS A 1 92 ? 8.094 11.302 -6.508 1.00 10.57 92 LYS A O 1
ATOM 676 N N . LYS A 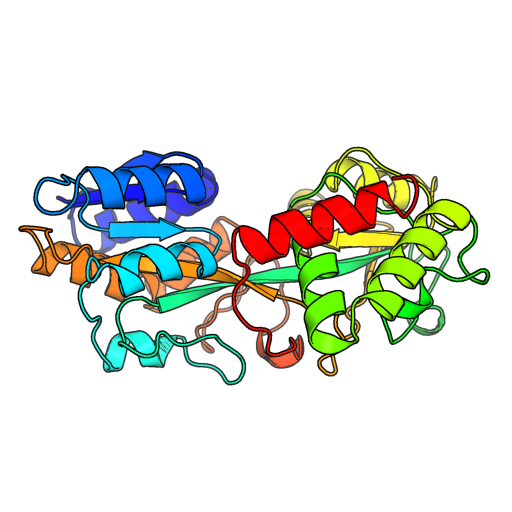1 93 ? 9.915 12.577 -6.790 1.00 9.80 93 LYS A N 1
ATOM 677 C CA . LYS A 1 93 ? 9.208 13.849 -6.648 1.00 9.84 93 LYS A CA 1
ATOM 678 C C . LYS A 1 93 ? 8.470 13.920 -5.322 1.00 8.81 93 LYS A C 1
ATOM 679 O O . LYS A 1 93 ? 7.414 14.535 -5.237 1.00 10.46 93 LYS A O 1
ATOM 681 N N . ASP A 1 94 ? 9.052 13.306 -4.297 1.00 8.00 94 ASP A N 1
ATOM 682 C CA . ASP A 1 94 ? 8.360 13.122 -3.033 1.00 7.47 94 ASP A CA 1
ATOM 683 C C . ASP A 1 94 ? 9.027 13.853 -1.877 1.00 6.53 94 ASP A C 1
ATOM 684 O O . ASP A 1 94 ? 8.778 13.550 -0.730 1.00 6.49 94 ASP A O 1
ATOM 689 N N . TRP A 1 95 ? 9.868 14.826 -2.202 1.00 6.14 95 TRP A N 1
ATOM 690 C CA . TRP A 1 95 ? 10.354 15.801 -1.240 1.00 5.81 95 TRP A CA 1
ATOM 691 C C . TRP A 1 95 ? 10.922 16.948 -2.045 1.00 5.15 95 TRP A C 1
ATOM 692 O O . TRP A 1 95 ? 11.057 16.851 -3.255 1.00 5.95 95 TRP A O 1
ATOM 703 N N . ILE A 1 96 ? 11.206 18.047 -1.370 1.00 5.16 96 ILE A N 1
ATOM 704 C CA . ILE A 1 96 ? 11.719 19.234 -2.019 1.00 5.55 96 ILE A CA 1
ATOM 705 C C . ILE A 1 96 ? 12.798 19.883 -1.175 1.00 5.15 96 ILE A C 1
ATOM 706 O O . ILE A 1 96 ? 12.657 20.035 0.030 1.00 5.36 96 ILE A O 1
ATOM 711 N N . ALA A 1 97 ? 13.890 20.256 -1.832 1.00 5.11 97 ALA A N 1
ATOM 712 C CA . ALA A 1 97 ? 14.930 21.067 -1.228 1.00 5.15 97 ALA A CA 1
ATOM 713 C C . ALA A 1 97 ? 14.514 22.530 -1.231 1.00 5.57 97 ALA A C 1
ATOM 714 O O . ALA A 1 97 ? 13.987 23.029 -2.223 1.00 6.72 97 ALA A O 1
ATOM 716 N N . LEU A 1 98 ? 14.762 23.214 -0.123 1.00 5.26 98 LEU A N 1
ATOM 717 C CA . LEU A 1 98 ? 14.279 24.568 0.075 1.00 5.66 98 LEU A CA 1
ATOM 718 C C . LEU A 1 98 ? 15.354 25.607 0.320 1.00 5.72 98 LEU A C 1
ATOM 719 O O . LEU A 1 98 ? 15.187 26.758 -0.064 1.00 6.41 98 LEU A O 1
ATOM 724 N N . SER A 1 99 ? 16.424 25.234 1.001 1.00 5.59 99 SER A N 1
ATOM 725 C CA . SER A 1 99 ? 17.464 26.182 1.338 1.00 5.78 99 SER A CA 1
ATOM 726 C C . SER A 1 99 ? 18.730 25.414 1.635 1.00 5.23 99 SER A C 1
ATOM 727 O O . SER A 1 99 ? 18.708 24.187 1.722 1.00 5.47 99 SER A O 1
ATOM 730 N N . GLY A 1 100 ? 19.835 26.125 1.785 1.00 5.34 100 GLY A N 1
ATOM 731 C CA . GLY A 1 100 ? 21.106 25.484 1.998 1.00 5.57 100 GLY A CA 1
ATOM 732 C C . GLY A 1 100 ? 22.004 26.190 2.980 1.00 5.00 100 GLY A C 1
ATOM 733 O O . GLY A 1 100 ? 21.886 27.381 3.222 1.00 5.27 100 GLY A O 1
ATOM 734 N N . ARG A 1 101 ? 22.922 25.416 3.536 1.00 4.92 101 ARG A N 1
ATOM 735 C CA . ARG A 1 101 ? 23.997 25.929 4.364 1.00 4.55 101 ARG A CA 1
ATOM 736 C C . ARG A 1 101 ? 25.303 25.518 3.719 1.00 4.26 101 ARG A C 1
ATOM 737 O O . ARG A 1 101 ? 25.414 24.412 3.212 1.00 4.82 101 ARG A O 1
ATOM 745 N N . SER A 1 102 ? 26.300 26.385 3.750 1.00 4.19 102 SER A N 1
ATOM 746 C CA . SER A 1 102 ? 27.537 26.124 3.043 1.00 4.12 102 SER A CA 1
ATOM 747 C C . SER A 1 102 ? 28.716 26.001 3.987 1.00 4.16 102 SER A C 1
ATOM 748 O O . SER A 1 102 ? 28.862 26.771 4.925 1.00 4.67 102 SER A O 1
ATOM 751 N N . ARG A 1 103 ? 29.610 25.071 3.690 1.00 4.18 103 ARG A N 1
ATOM 752 C CA . ARG A 1 103 ? 30.947 25.127 4.252 1.00 4.22 103 ARG A CA 1
ATOM 753 C C . ARG A 1 103 ? 31.608 26.410 3.792 1.00 4.51 103 ARG A C 1
ATOM 754 O O . ARG A 1 103 ? 31.312 26.922 2.721 1.00 4.36 103 ARG A O 1
ATOM 762 N N . VAL A 1 104 ? 32.536 26.905 4.589 1.00 4.18 104 VAL A N 1
ATOM 763 C CA . VAL A 1 104 ? 33.257 28.109 4.242 1.00 4.85 104 VAL A CA 1
ATOM 764 C C . VAL A 1 104 ? 34.558 28.149 5.008 1.00 4.59 104 VAL A C 1
ATOM 765 O O . VAL A 1 104 ? 34.729 27.430 5.986 1.00 4.94 104 VAL A O 1
ATOM 769 N N . VAL A 1 105 ? 35.474 28.994 4.569 1.00 4.43 105 VAL A N 1
ATOM 770 C CA . VAL A 1 105 ? 36.653 29.313 5.346 1.00 4.70 105 VAL A CA 1
ATOM 771 C C . VAL A 1 105 ? 36.465 30.727 5.853 1.00 4.70 105 VAL A C 1
ATOM 772 O O . VAL A 1 105 ? 36.240 31.643 5.079 1.00 6.15 105 VAL A O 1
ATOM 776 N N . VAL A 1 106 ? 36.525 30.899 7.159 1.00 5.14 106 VAL A N 1
ATOM 777 C CA . VAL A 1 106 ? 36.532 32.231 7.742 1.00 5.21 106 VAL A CA 1
ATOM 778 C C . VAL A 1 106 ? 37.980 32.592 8.001 1.00 5.56 106 VAL A C 1
ATOM 779 O O . VAL A 1 106 ? 38.772 31.744 8.373 1.00 5.92 106 VAL A O 1
ATOM 783 N N . TYR A 1 107 ? 38.339 33.844 7.751 1.00 5.77 107 TYR A N 1
ATOM 784 C CA . TYR A 1 107 ? 39.712 34.267 7.934 1.00 6.07 107 TYR A CA 1
ATOM 785 C C . TYR A 1 107 ? 39.763 35.678 8.481 1.00 6.30 107 TYR A C 1
ATOM 786 O O . TYR A 1 107 ? 38.865 36.476 8.287 1.00 6.78 107 TYR A O 1
ATOM 795 N N . ASP A 1 108 ? 40.849 35.962 9.174 1.00 6.35 108 ASP A N 1
ATOM 796 C CA . ASP A 1 108 ? 41.090 37.262 9.765 1.00 6.88 108 ASP A CA 1
ATOM 797 C C . ASP A 1 108 ? 41.703 38.118 8.676 1.00 7.38 108 ASP A C 1
ATOM 798 O O . ASP A 1 108 ? 42.834 37.893 8.271 1.00 6.88 108 ASP A O 1
ATOM 803 N N . HIS A 1 109 ? 40.928 39.068 8.171 1.00 8.96 109 HIS A N 1
ATOM 804 C CA . HIS A 1 109 ? 41.340 39.860 7.014 1.00 10.57 109 HIS A CA 1
ATOM 805 C C . HIS A 1 109 ? 42.460 40.836 7.307 1.00 11.04 109 HIS A C 1
ATOM 806 O O . HIS A 1 109 ? 43.018 41.419 6.383 1.00 11.51 109 HIS A O 1
ATOM 813 N N . THR A 1 110 ? 42.793 41.014 8.580 1.00 11.58 110 THR A N 1
ATOM 814 C CA . THR A 1 110 ? 43.962 41.813 8.953 1.00 12.36 110 THR A CA 1
ATOM 815 C C . THR A 1 110 ? 45.252 41.010 8.901 1.00 11.92 110 THR A C 1
ATOM 816 O O . THR A 1 110 ? 46.339 41.582 9.003 1.00 13.27 110 THR A O 1
ATOM 820 N N . LYS A 1 111 ? 45.141 39.689 8.771 1.00 11.30 111 LYS A N 1
ATOM 821 C CA . LYS A 1 111 ? 46.308 38.813 8.715 1.00 11.24 111 LYS A CA 1
ATOM 822 C C . LYS A 1 111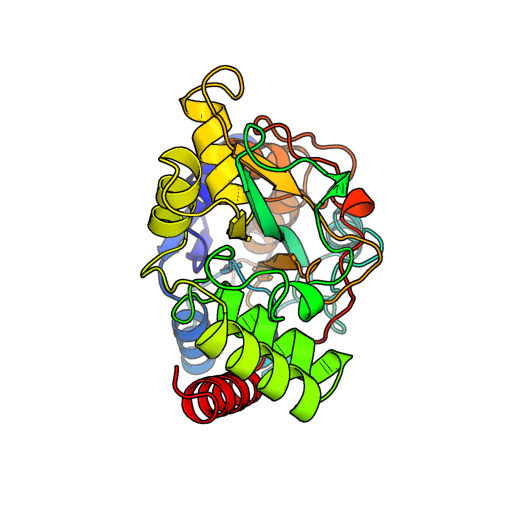 ? 46.455 38.097 7.382 1.00 10.50 111 LYS A C 1
ATOM 823 O O . LYS A 1 111 ? 47.568 37.804 6.967 1.00 11.83 111 LYS A O 1
ATOM 829 N N . LEU A 1 112 ? 45.334 37.806 6.733 1.00 8.80 112 LEU A N 1
ATOM 830 C CA . LEU A 1 112 ? 45.313 37.106 5.462 1.00 8.64 112 LEU A CA 1
ATOM 831 C C . LEU A 1 112 ? 44.419 37.849 4.507 1.00 8.12 112 LEU A C 1
ATOM 832 O O . LEU A 1 112 ? 43.497 38.539 4.913 1.00 8.94 112 LEU A O 1
ATOM 837 N N . SER A 1 113 ? 44.677 37.679 3.224 1.00 8.80 113 SER A N 1
ATOM 838 C CA . SER A 1 113 ? 43.763 38.172 2.218 1.00 9.56 113 SER A CA 1
ATOM 839 C C . SER A 1 113 ? 43.301 37.001 1.385 1.00 9.12 113 SER A C 1
ATOM 840 O O . SER A 1 113 ? 43.741 35.864 1.566 1.00 8.23 113 SER A O 1
ATOM 843 N N . GLU A 1 114 ? 42.408 37.286 0.450 1.00 9.81 114 GLU A N 1
ATOM 844 C CA . GLU A 1 114 ? 41.872 36.245 -0.408 1.00 11.44 114 GLU A CA 1
ATOM 845 C C . GLU A 1 114 ? 42.971 35.598 -1.221 1.00 11.96 114 GLU A C 1
ATOM 846 O O . GLU A 1 114 ? 42.867 34.429 -1.573 1.00 11.97 114 GLU A O 1
ATOM 852 N N . LYS A 1 115 ? 44.031 36.339 -1.516 1.00 12.71 115 LYS A N 1
ATOM 853 C CA . LYS A 1 115 ? 45.127 35.791 -2.294 1.00 13.81 115 LYS A CA 1
ATOM 854 C C . LYS A 1 115 ? 45.947 34.754 -1.518 1.00 13.51 115 LYS A C 1
ATOM 855 O O . LYS A 1 115 ? 46.643 33.947 -2.126 1.00 13.94 115 LYS A O 1
ATOM 861 N N . ASP A 1 116 ? 45.849 34.763 -0.190 1.00 12.26 116 ASP A N 1
ATOM 862 C CA . ASP A 1 116 ? 46.481 33.743 0.649 1.00 12.19 116 ASP A CA 1
ATOM 863 C C . ASP A 1 116 ? 45.660 32.476 0.780 1.00 11.25 116 ASP A C 1
ATOM 864 O O . ASP A 1 116 ? 46.154 31.486 1.286 1.00 12.71 116 ASP A O 1
ATOM 869 N N . MET A 1 117 ? 44.401 32.518 0.370 1.00 9.67 117 MET A N 1
ATOM 870 C CA . MET A 1 117 ? 43.504 31.399 0.575 1.00 9.41 117 MET A CA 1
ATOM 871 C C . MET A 1 117 ? 43.805 30.309 -0.421 1.00 9.11 117 MET A C 1
ATOM 872 O O . MET A 1 117 ? 44.295 30.548 -1.513 1.00 11.42 117 MET A O 1
ATOM 877 N N . GLU A 1 118 ? 43.494 29.092 -0.037 1.00 9.29 118 GLU A N 1
ATOM 878 C CA . GLU A 1 118 ? 43.637 27.958 -0.923 1.00 8.97 118 GLU A CA 1
ATOM 879 C C . GLU A 1 118 ? 42.361 27.778 -1.685 1.00 9.31 118 GLU A C 1
ATOM 880 O O . GLU A 1 118 ? 41.266 27.924 -1.126 1.00 11.06 118 GLU A O 1
ATOM 886 N N . LYS A 1 119 ? 42.510 27.418 -2.952 1.00 9.51 119 LYS A N 1
ATOM 887 C CA . LYS A 1 119 ? 41.385 27.171 -3.831 1.00 10.39 119 LYS A CA 1
ATOM 888 C C . LYS A 1 119 ? 40.785 25.783 -3.656 1.00 9.63 119 LYS A C 1
ATOM 889 O O . LYS A 1 119 ? 39.703 25.539 -4.164 1.00 11.47 119 LYS A O 1
ATOM 891 N N . SER A 1 120 ? 41.469 24.878 -2.951 1.00 8.66 120 SER A N 1
ATOM 892 C CA . SER A 1 120 ? 40.883 23.597 -2.596 1.00 9.18 120 SER A CA 1
ATOM 893 C C . SER A 1 120 ? 40.916 23.413 -1.105 1.00 7.77 120 SER A C 1
ATOM 894 O O . SER A 1 120 ? 41.926 23.679 -0.467 1.00 6.86 120 SER A O 1
ATOM 897 N N . VAL A 1 121 ? 39.826 22.893 -0.562 1.00 7.29 121 VAL A N 1
ATOM 898 C CA . VAL A 1 121 ? 39.771 22.648 0.865 1.00 6.99 121 VAL A CA 1
ATOM 899 C C . VAL A 1 121 ? 40.843 21.653 1.292 1.00 6.00 121 VAL A C 1
ATOM 900 O O . VAL A 1 121 ? 41.284 21.680 2.429 1.00 5.46 121 VAL A O 1
ATOM 904 N N . LEU A 1 122 ? 41.272 20.778 0.392 1.00 5.93 122 LEU A N 1
ATOM 905 C CA . LEU A 1 122 ? 42.325 19.830 0.730 1.00 6.49 122 LEU A CA 1
ATOM 906 C C . LEU A 1 122 ? 43.610 20.514 1.149 1.00 5.95 122 LEU A C 1
ATOM 907 O O . LEU A 1 122 ? 44.381 19.973 1.944 1.00 6.73 122 L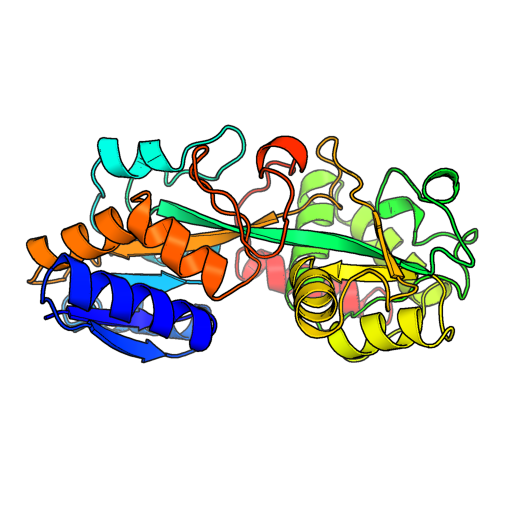EU A O 1
ATOM 912 N N . ASP A 1 123 ? 43.849 21.704 0.618 1.00 5.50 123 ASP A N 1
ATOM 913 C CA . ASP A 1 123 ? 45.135 22.330 0.795 1.00 6.19 123 ASP A CA 1
ATOM 914 C C . ASP A 1 123 ? 45.271 23.056 2.118 1.00 6.07 123 ASP A C 1
ATOM 915 O O . ASP A 1 123 ? 46.384 23.391 2.498 1.00 7.19 123 ASP A O 1
ATOM 920 N N . TYR A 1 124 ? 44.176 23.259 2.841 1.00 6.47 124 TYR A N 1
ATOM 921 C CA . TYR A 1 124 ? 44.291 23.826 4.180 1.00 7.08 124 TYR A CA 1
ATOM 922 C C . TYR A 1 124 ? 44.903 22.852 5.170 1.00 7.67 124 TYR A C 1
ATOM 923 O O . TYR A 1 124 ? 45.419 23.264 6.191 1.00 9.41 124 TYR A O 1
ATOM 932 N N . ALA A 1 125 ? 44.856 21.562 4.877 1.00 6.96 125 ALA A N 1
ATOM 933 C CA . ALA A 1 125 ? 45.346 20.538 5.796 1.00 7.91 125 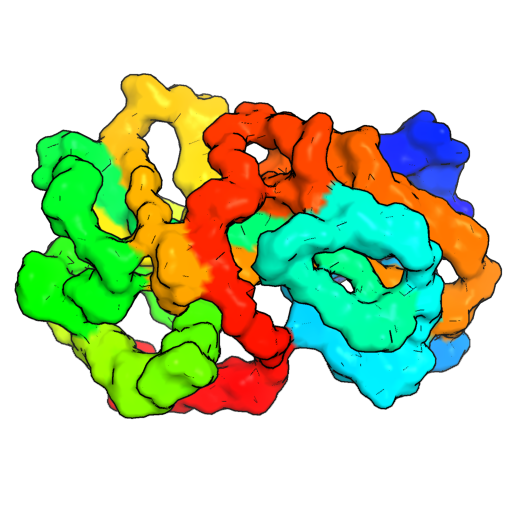ALA A CA 1
ATOM 934 C C . ALA A 1 125 ? 46.791 20.173 5.500 1.00 8.26 125 ALA A C 1
ATOM 935 O O . ALA A 1 125 ? 47.170 19.000 5.525 1.00 11.08 125 ALA A O 1
ATOM 937 N N . THR A 1 126 ? 47.589 21.173 5.175 1.00 8.09 126 THR A N 1
ATOM 938 C CA . THR A 1 126 ? 48.953 20.942 4.748 1.00 7.85 126 THR A CA 1
ATOM 939 C C . THR A 1 126 ? 49.885 21.850 5.532 1.00 7.75 126 THR A C 1
ATOM 940 O O . THR A 1 126 ? 49.438 22.758 6.230 1.00 7.79 126 THR A O 1
ATOM 944 N N . PRO A 1 127 ? 51.184 21.604 5.450 1.00 8.05 127 PRO A N 1
ATOM 945 C CA . PRO A 1 127 ? 52.130 22.357 6.278 1.00 8.18 127 PRO A CA 1
ATOM 946 C C . PRO A 1 127 ? 52.132 23.869 6.104 1.00 8.52 127 PRO A C 1
ATOM 947 O O . PRO A 1 127 ? 52.484 24.547 7.059 1.00 8.43 127 PRO A O 1
ATOM 951 N N . LYS A 1 128 ? 51.744 24.398 4.951 1.00 8.97 128 LYS A N 1
ATOM 952 C CA . LYS A 1 128 ? 51.591 25.842 4.813 1.00 9.98 128 LYS A CA 1
ATOM 953 C C . LYS A 1 128 ? 50.710 26.410 5.909 1.00 9.68 128 LYS A C 1
ATOM 954 O O . LYS A 1 128 ? 50.881 27.547 6.312 1.00 10.73 128 LYS A O 1
ATOM 960 N N . TRP A 1 129 ? 49.737 25.623 6.356 1.00 8.56 129 TRP A N 1
ATOM 961 C CA . TRP A 1 129 ? 48.734 26.082 7.314 1.00 8.21 129 TRP A CA 1
ATOM 962 C C . TRP A 1 129 ? 48.985 25.618 8.736 1.00 8.12 129 TRP A C 1
ATOM 963 O O . TRP A 1 129 ? 48.110 25.711 9.576 1.00 8.41 129 TRP A O 1
ATOM 974 N N . LYS A 1 130 ? 50.192 25.154 9.022 1.00 8.18 130 LYS A N 1
ATOM 975 C CA . LYS A 1 130 ? 50.497 24.662 10.351 1.00 8.71 130 LYS A CA 1
ATOM 976 C C . LYS A 1 130 ? 50.265 25.741 11.399 1.00 9.07 130 LYS A C 1
ATOM 977 O O . LYS A 1 130 ? 50.851 26.818 11.344 1.00 9.45 130 LYS A O 1
ATOM 983 N N . GLY A 1 131 ? 49.411 25.419 12.363 1.00 9.54 131 GLY A N 1
ATOM 984 C CA . GLY A 1 131 ? 49.010 26.342 13.411 1.00 10.24 131 GLY A CA 1
ATOM 985 C C . GLY A 1 131 ? 48.098 27.464 12.957 1.00 10.66 131 GLY A C 1
ATOM 986 O O . GLY A 1 131 ? 47.807 28.370 13.734 1.00 12.18 131 GLY A O 1
ATOM 987 N N . LYS A 1 132 ? 47.625 27.408 11.718 1.00 10.00 132 LYS A N 1
ATOM 988 C CA . LYS A 1 132 ? 46.944 28.544 11.114 1.00 10.32 132 LYS A CA 1
ATOM 989 C C . LYS A 1 132 ? 45.505 28.265 10.714 1.00 8.87 132 LYS A C 1
ATOM 990 O O . LYS A 1 132 ? 44.815 29.183 10.280 1.00 9.59 132 LYS A O 1
ATOM 996 N N . ILE A 1 133 ? 45.051 27.021 10.857 1.00 7.88 133 ILE A N 1
ATOM 997 C CA . ILE A 1 133 ? 43.712 26.651 10.411 1.00 7.06 133 ILE A CA 1
ATOM 998 C C . ILE A 1 133 ? 42.935 25.963 11.526 1.00 6.89 133 ILE A C 1
ATOM 999 O O . ILE A 1 133 ? 43.335 24.923 12.036 1.00 8.32 133 ILE A O 1
ATOM 1004 N N . GLY A 1 134 ? 41.805 26.544 11.887 1.00 5.91 134 GLY A N 1
ATOM 1005 C CA . GLY A 1 134 ? 40.917 25.945 12.865 1.00 5.99 134 GLY A CA 1
ATOM 1006 C C . GLY A 1 134 ? 39.963 24.967 12.216 1.00 5.29 134 GLY A C 1
ATOM 1007 O O . GLY A 1 134 ? 39.565 25.140 11.073 1.00 5.37 134 GLY A O 1
ATOM 1008 N N . TYR A 1 135 ? 39.577 23.943 12.953 1.00 5.62 135 TYR A N 1
ATOM 1009 C CA . TYR A 1 135 ? 38.591 22.999 12.480 1.00 5.81 135 TYR A CA 1
ATOM 1010 C C . TYR A 1 135 ? 37.835 22.446 13.673 1.00 5.80 135 TYR A C 1
ATOM 1011 O O . TYR A 1 135 ? 38.290 22.515 14.813 1.00 6.38 135 TYR A O 1
ATOM 1020 N N . VAL A 1 136 ? 36.678 21.873 13.392 1.00 5.75 136 VAL A N 1
ATOM 1021 C CA . VAL A 1 136 ? 35.745 21.455 14.420 1.00 6.34 136 VAL A CA 1
ATOM 1022 C C . VAL A 1 136 ? 35.355 20.023 14.104 1.00 6.79 136 VAL A C 1
ATOM 1023 O O . VAL A 1 136 ? 34.388 19.768 13.411 1.00 6.63 136 VAL A O 1
ATOM 1027 N N . SER A 1 137 ? 36.142 19.077 14.599 1.00 7.44 137 SER A N 1
ATOM 1028 C CA . SER A 1 137 ? 35.985 17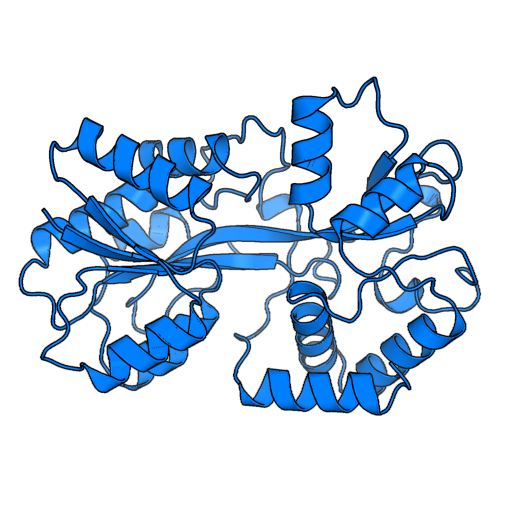.690 14.201 1.00 8.64 137 SER A CA 1
ATOM 1029 C C . SER A 1 137 ? 34.712 17.044 14.731 1.00 8.43 137 SER A C 1
ATOM 1030 O O . SER A 1 137 ? 34.306 16.013 14.213 1.00 8.88 137 SER A O 1
ATOM 1033 N N . THR A 1 138 ? 34.084 17.639 15.746 1.00 8.21 138 THR A N 1
ATOM 1034 C CA . THR A 1 138 ? 32.841 17.098 16.298 1.00 8.82 138 THR A CA 1
ATOM 1035 C C . THR A 1 138 ? 31.587 17.636 15.620 1.00 8.61 138 THR A C 1
ATOM 1036 O O . THR A 1 138 ? 30.485 17.215 15.949 1.00 9.52 138 THR A O 1
ATOM 1040 N N . SER A 1 139 ? 31.742 18.562 14.684 1.00 8.15 139 SER A N 1
ATOM 1041 C CA . SER A 1 139 ? 30.589 19.215 14.093 1.00 8.40 139 SER A CA 1
ATOM 1042 C C . SER A 1 139 ? 29.932 18.352 13.018 1.00 7.60 139 SER A C 1
ATOM 1043 O O . SER A 1 139 ? 30.594 17.610 12.288 1.00 7.38 139 SER A O 1
ATOM 1046 N N . GLY A 1 140 ? 28.620 18.487 12.900 1.00 7.29 140 GLY A N 1
ATOM 1047 C CA . GLY A 1 140 ? 27.878 17.719 11.931 1.00 7.41 140 GLY A CA 1
ATOM 1048 C C . GLY A 1 140 ? 28.309 18.031 10.513 1.00 6.59 140 GLY A C 1
ATOM 1049 O O . GLY A 1 140 ? 28.461 17.123 9.712 1.00 7.08 140 GLY A O 1
ATOM 1050 N N . ALA A 1 141 ? 28.521 19.304 10.198 1.00 6.14 141 ALA A N 1
ATOM 1051 C CA . ALA A 1 141 ? 28.914 19.681 8.848 1.00 5.81 141 ALA A CA 1
ATOM 1052 C C . ALA A 1 141 ? 30.341 19.257 8.552 1.00 5.56 141 ALA A C 1
ATOM 1053 O O . ALA A 1 141 ? 30.668 18.989 7.408 1.00 5.70 141 ALA A O 1
ATOM 1055 N N . PHE A 1 142 ? 31.188 19.173 9.573 1.00 5.54 142 PHE A N 1
ATOM 1056 C CA . PHE A 1 142 ? 32.521 18.628 9.380 1.00 5.23 142 PHE A CA 1
ATOM 1057 C C . PHE A 1 142 ? 32.411 17.172 8.942 1.00 5.26 142 PHE A C 1
ATOM 1058 O O . PHE A 1 142 ? 33.092 16.740 8.019 1.00 5.30 142 PHE A O 1
ATOM 1066 N N . LEU A 1 143 ? 31.528 16.419 9.575 1.00 5.58 143 LEU A N 1
ATOM 1067 C CA . LEU A 1 143 ? 31.329 15.044 9.184 1.00 5.98 143 LEU A CA 1
ATOM 1068 C C . LEU A 1 143 ? 30.805 14.978 7.752 1.00 5.44 143 LEU A C 1
ATOM 1069 O O . LEU A 1 143 ? 31.263 14.149 6.978 1.00 5.78 143 LEU A O 1
ATOM 1074 N N . GLU A 1 144 ? 29.878 15.861 7.392 1.00 5.70 144 GLU A N 1
ATOM 1075 C CA . GLU A 1 144 ? 29.389 15.912 6.021 1.00 5.72 144 GLU A CA 1
ATOM 1076 C C . GLU A 1 144 ? 30.521 16.185 5.050 1.00 5.17 144 GLU A C 1
ATOM 1077 O O . GLU A 1 144 ? 30.548 15.621 3.964 1.00 5.53 144 GLU A O 1
ATOM 1083 N N . GLN A 1 145 ? 31.449 17.043 5.447 1.00 5.05 145 GLN A N 1
ATOM 1084 C CA . GLN A 1 145 ? 32.598 17.359 4.629 1.00 4.92 145 GLN A CA 1
ATOM 1085 C C . GLN A 1 145 ? 33.464 16.133 4.411 1.00 5.03 145 GLN A C 1
ATOM 1086 O O . GLN A 1 145 ? 33.959 15.920 3.304 1.00 5.34 145 GLN A O 1
ATOM 1092 N N . VAL A 1 146 ? 33.657 15.336 5.452 1.00 5.30 146 VAL A N 1
ATOM 1093 C CA . VAL A 1 146 ? 34.454 14.123 5.330 1.00 5.68 146 VAL A CA 1
ATOM 1094 C C . VAL A 1 146 ? 33.762 13.142 4.397 1.00 5.78 146 VAL A C 1
ATOM 1095 O O . VAL A 1 146 ? 34.399 12.531 3.547 1.00 6.25 146 VAL A O 1
ATOM 1099 N N . VAL A 1 147 ? 32.458 12.990 4.552 1.00 5.89 147 VAL A N 1
ATOM 1100 C CA . VAL A 1 147 ? 31.698 12.129 3.663 1.00 6.27 147 VAL A CA 1
ATOM 1101 C C . VAL A 1 147 ? 31.870 12.578 2.212 1.00 6.12 147 VAL A C 1
ATOM 1102 O O . VAL A 1 147 ? 32.102 11.760 1.329 1.00 6.80 147 VAL A O 1
ATOM 1106 N N . ALA A 1 148 ? 31.754 13.881 1.970 1.00 5.54 148 ALA A N 1
ATOM 1107 C CA . ALA A 1 148 ? 31.880 14.415 0.619 1.00 6.06 148 ALA A CA 1
ATOM 1108 C C . ALA A 1 148 ? 33.268 14.168 0.064 1.00 6.51 148 ALA A C 1
ATOM 1109 O O . ALA A 1 148 ? 33.416 13.804 -1.088 1.00 6.58 148 ALA A O 1
ATOM 1111 N N . LEU A 1 149 ? 34.294 14.360 0.875 1.00 6.85 149 LEU A N 1
ATOM 1112 C CA . LEU A 1 149 ? 35.649 14.100 0.414 1.00 7.30 149 LEU A CA 1
ATOM 1113 C C . LEU A 1 149 ? 35.835 12.641 0.038 1.00 7.41 149 LEU A C 1
ATOM 1114 O O . LEU A 1 149 ? 36.439 12.327 -0.984 1.00 7.73 149 LEU A O 1
ATOM 1119 N N . SER A 1 150 ? 35.311 11.745 0.862 1.00 7.68 150 SER A N 1
ATOM 1120 C CA . SER A 1 150 ? 35.415 10.326 0.582 1.00 8.53 150 SER A CA 1
ATOM 1121 C C . SER A 1 150 ? 34.724 9.987 -0.737 1.00 8.04 150 SER A C 1
ATOM 1122 O O . SER A 1 150 ? 35.253 9.244 -1.556 1.00 8.85 150 SER A O 1
ATOM 1125 N N . LYS A 1 151 ? 33.545 10.551 -0.956 1.00 7.77 151 LYS A N 1
ATOM 1126 C CA . LYS A 1 151 ? 32.801 10.285 -2.180 1.00 7.85 151 LYS A CA 1
ATOM 1127 C C . LYS A 1 151 ? 33.449 10.891 -3.414 1.00 7.78 151 LYS A C 1
ATOM 1128 O O . LYS A 1 151 ? 33.491 10.273 -4.470 1.00 9.49 151 LYS A O 1
ATOM 1134 N N . MET A 1 152 ? 33.949 12.109 -3.283 1.00 7.44 152 MET A N 1
ATOM 1135 C CA . MET A 1 152 ? 34.455 12.852 -4.425 1.00 7.71 152 MET A CA 1
ATOM 1136 C C . MET A 1 152 ? 35.886 12.471 -4.767 1.00 7.69 152 MET A C 1
ATOM 1137 O O . MET A 1 152 ? 36.267 12.477 -5.929 1.00 9.09 152 MET A O 1
ATOM 1142 N N . LYS A 1 153 ? 36.679 12.162 -3.751 1.00 8.21 153 LYS A N 1
ATOM 1143 C CA . LYS A 1 153 ? 38.123 11.973 -3.904 1.00 8.67 153 LYS A CA 1
ATOM 1144 C C . LYS A 1 153 ? 38.633 10.621 -3.415 1.00 8.60 153 LY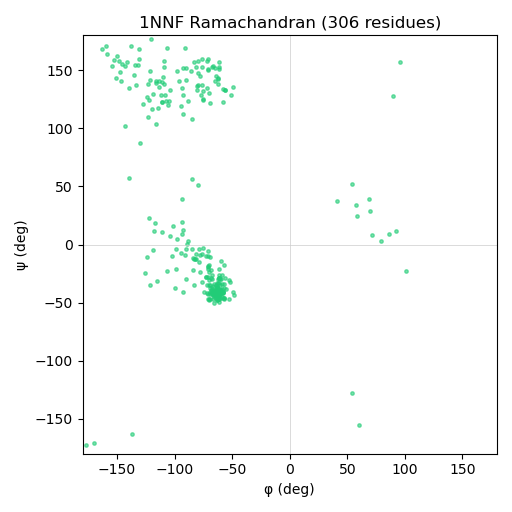S A C 1
ATOM 1145 O O . LYS A 1 153 ? 39.785 10.284 -3.653 1.00 9.43 153 LYS A O 1
ATOM 1151 N N . GLY A 1 154 ? 37.802 9.861 -2.718 1.00 8.94 154 GLY A N 1
ATOM 1152 C CA . GLY A 1 154 ? 38.206 8.583 -2.174 1.00 9.36 154 GLY A CA 1
ATOM 1153 C C . GLY A 1 154 ? 38.644 8.704 -0.734 1.00 9.48 154 GLY A C 1
ATOM 1154 O O . GLY A 1 154 ? 39.044 9.768 -0.257 1.00 8.58 154 GLY A O 1
ATOM 1155 N N . ASP A 1 155 ? 38.575 7.576 -0.045 1.00 10.79 155 ASP A N 1
ATOM 1156 C CA . ASP A 1 155 ? 38.877 7.503 1.376 1.00 12.12 155 ASP A CA 1
ATOM 1157 C C . ASP A 1 155 ? 40.283 7.859 1.742 1.00 11.73 155 ASP A C 1
ATOM 1158 O O . ASP A 1 155 ? 40.513 8.337 2.837 1.00 12.27 155 ASP A O 1
ATOM 1163 N N . LYS A 1 156 ? 41.234 7.549 0.875 1.00 11.10 156 LYS A N 1
ATOM 1164 C CA . LYS A 1 156 ? 42.626 7.832 1.180 1.00 11.30 156 LYS A CA 1
ATOM 1165 C C . LYS A 1 156 ? 42.854 9.335 1.222 1.00 9.97 156 LYS A C 1
ATOM 1166 O O . LYS A 1 156 ? 43.553 9.831 2.091 1.00 10.40 156 LYS A O 1
ATOM 1172 N N . VAL A 1 157 ? 42.256 10.058 0.285 1.00 8.80 157 VAL A N 1
ATOM 1173 C CA . VAL A 1 157 ? 42.349 11.506 0.269 1.00 8.23 157 VAL A CA 1
ATOM 1174 C C . VAL A 1 157 ? 41.662 12.080 1.503 1.00 7.71 157 VAL A C 1
ATOM 1175 O O . VAL A 1 157 ? 42.186 12.982 2.137 1.00 7.51 157 VAL A O 1
ATOM 1179 N N . ALA A 1 158 ? 40.495 11.551 1.845 1.00 7.51 158 ALA A N 1
ATOM 1180 C CA . ALA A 1 158 ? 39.777 12.021 3.019 1.00 7.70 158 ALA A CA 1
ATOM 1181 C C . ALA A 1 158 ? 40.587 11.765 4.279 1.00 7.45 158 ALA A C 1
ATOM 1182 O O . ALA A 1 158 ? 40.707 12.638 5.123 1.00 7.22 158 ALA A O 1
ATOM 1184 N N . LEU A 1 159 ? 41.168 10.576 4.404 1.00 7.63 159 LEU A N 1
ATOM 1185 C CA . LEU A 1 159 ? 41.960 10.263 5.578 1.00 7.99 159 LEU A CA 1
ATOM 1186 C C . LEU A 1 159 ? 43.189 11.149 5.646 1.00 7.96 159 LEU A C 1
ATOM 1187 O O . LEU A 1 159 ? 43.544 11.641 6.707 1.00 8.25 159 LEU A O 1
ATOM 1192 N N . ASN A 1 160 ? 43.836 11.356 4.510 1.00 8.07 160 ASN A N 1
ATOM 1193 C CA . ASN A 1 160 ? 45.011 12.218 4.459 1.00 8.34 160 ASN A CA 1
ATOM 1194 C C . ASN A 1 160 ? 44.671 13.645 4.893 1.00 7.32 160 ASN A C 1
ATOM 1195 O O . ASN A 1 160 ? 45.452 14.288 5.572 1.00 7.53 160 ASN A O 1
ATOM 1200 N N . TRP A 1 161 ? 43.503 14.134 4.491 1.00 6.67 161 TRP A N 1
ATOM 1201 C CA . TRP A 1 161 ? 43.046 15.459 4.890 1.00 6.21 161 TRP A CA 1
ATOM 1202 C C . TRP A 1 161 ? 42.881 15.513 6.399 1.00 6.15 161 TRP A C 1
ATOM 1203 O O . TRP A 1 161 ? 43.333 16.448 7.047 1.00 6.21 161 TRP A O 1
ATOM 1214 N N . LEU A 1 162 ? 42.236 14.496 6.956 1.00 6.44 162 LEU A N 1
ATOM 1215 C CA . LEU A 1 162 ? 42.033 14.436 8.390 1.00 6.71 162 LEU A CA 1
ATOM 1216 C C . LEU A 1 162 ? 43.349 14.375 9.154 1.00 6.60 162 LEU A C 1
ATOM 1217 O O . LEU A 1 162 ? 43.520 15.059 10.148 1.00 6.84 162 LEU A O 1
ATOM 1222 N N . LYS A 1 163 ? 44.288 13.569 8.677 1.00 7.04 163 LYS A N 1
ATOM 1223 C CA . LYS A 1 163 ? 45.595 13.516 9.304 1.00 7.61 163 LYS A CA 1
ATOM 1224 C C . LYS A 1 163 ? 46.310 14.844 9.174 1.00 7.30 163 LYS A C 1
ATOM 1225 O O . LYS A 1 163 ? 47.031 15.241 10.071 1.00 7.92 163 LYS A O 1
ATOM 1231 N N . GLY A 1 164 ? 46.103 15.530 8.057 1.00 7.22 164 GLY A N 1
ATOM 1232 C CA . GLY A 1 164 ? 46.683 16.844 7.861 1.00 6.95 164 GLY A CA 1
ATOM 1233 C C . GLY A 1 164 ? 46.121 17.870 8.828 1.00 6.95 164 GLY A C 1
ATOM 1234 O O . GLY A 1 164 ? 46.848 18.730 9.310 1.00 7.65 164 GLY A O 1
ATOM 1235 N N . LEU A 1 165 ? 44.823 17.797 9.101 1.00 6.65 165 LEU A N 1
ATOM 1236 C CA . LEU A 1 165 ? 44.226 18.679 10.095 1.00 6.85 165 LEU A CA 1
ATOM 1237 C C . LEU A 1 165 ? 44.743 18.342 11.481 1.00 7.06 165 LEU A C 1
ATOM 1238 O O . LEU A 1 165 ? 45.007 19.227 12.278 1.00 7.43 165 LEU A O 1
ATOM 1243 N N . LYS A 1 166 ? 44.900 17.059 11.769 1.00 7.68 166 LYS A N 1
ATOM 1244 C CA . LYS A 1 166 ? 45.445 16.657 13.061 1.00 8.49 166 LYS A CA 1
ATOM 1245 C C . LYS A 1 166 ? 46.815 17.293 13.269 1.00 8.48 166 LYS A C 1
ATOM 1246 O O . LYS A 1 166 ? 47.106 17.846 14.327 1.00 9.35 166 LYS A O 1
ATOM 1252 N N . GLU A 1 167 ? 47.652 17.222 12.246 1.00 8.07 167 GLU A N 1
ATOM 1253 C CA . GLU A 1 167 ? 49.010 17.726 12.348 1.00 8.13 167 GLU A CA 1
ATOM 1254 C C . GLU A 1 167 ? 49.096 19.244 12.310 1.00 7.96 167 GLU A C 1
ATOM 1255 O O . GLU A 1 167 ? 49.872 19.838 13.038 1.00 9.16 167 GLU A O 1
ATOM 1261 N N . ASN A 1 168 ? 48.307 19.863 11.443 1.00 7.59 168 ASN A N 1
ATOM 1262 C CA . ASN A 1 168 ? 48.468 21.275 11.131 1.00 7.76 168 ASN A CA 1
ATOM 1263 C C . ASN A 1 168 ? 47.421 22.194 11.721 1.00 7.87 168 ASN A C 1
ATOM 1264 O O . ASN A 1 168 ? 47.657 23.385 11.868 1.00 9.24 168 ASN A O 1
ATOM 1269 N N . GLY A 1 169 ? 46.257 21.654 12.033 1.00 7.77 169 GLY A N 1
ATOM 1270 C CA . GLY A 1 169 ? 45.153 22.483 12.452 1.00 8.18 169 GLY A CA 1
ATOM 1271 C C . GLY A 1 169 ? 45.086 22.679 13.946 1.00 8.51 169 GLY A C 1
ATOM 1272 O O . GLY A 1 169 ? 45.767 22.004 14.718 1.00 9.86 169 GLY A O 1
ATOM 1273 N N . LYS A 1 170 ? 44.232 23.613 14.335 1.00 8.33 170 LYS A N 1
ATOM 1274 C CA . LYS A 1 170 ? 43.882 23.856 15.721 1.00 8.77 170 LYS A CA 1
ATOM 1275 C C . LYS A 1 170 ? 42.439 23.419 15.893 1.00 8.00 170 LYS A C 1
ATOM 1276 O O . LYS A 1 170 ? 41.551 23.895 15.190 1.00 7.38 170 LYS A O 1
ATOM 1282 N N . LEU A 1 171 ? 42.214 22.492 16.811 1.00 8.10 171 LEU A N 1
ATOM 1283 C CA . LEU A 1 171 ? 40.889 21.969 17.064 1.00 8.50 171 LEU A CA 1
ATOM 1284 C C . LEU A 1 171 ? 40.088 22.908 17.941 1.00 8.24 171 LEU A C 1
ATOM 1285 O O . LEU A 1 171 ? 40.564 23.347 18.985 1.00 10.01 171 LEU A O 1
ATOM 1290 N N . TYR A 1 172 ? 38.856 23.175 17.536 1.00 7.68 172 TYR A N 1
ATOM 1291 C CA . TYR A 1 172 ? 37.906 23.934 18.333 1.00 7.39 172 TYR A CA 1
ATOM 1292 C C . TYR A 1 172 ? 36.678 23.094 18.589 1.00 7.73 172 TYR A C 1
ATOM 1293 O O . TYR A 1 172 ? 36.286 22.268 17.775 1.00 7.48 172 TYR A O 1
ATOM 1302 N N . ALA A 1 173 ? 36.053 23.331 19.736 1.00 7.91 173 ALA A N 1
ATOM 1303 C CA . ALA A 1 173 ? 34.950 22.514 20.189 1.00 8.01 173 ALA A CA 1
ATOM 1304 C C . ALA A 1 173 ? 33.682 22.701 19.372 1.00 8.11 173 ALA A C 1
ATOM 1305 O O . ALA A 1 173 ? 32.885 21.779 19.244 1.00 8.31 173 ALA A O 1
ATOM 1307 N N . LYS A 1 174 ? 33.497 23.902 18.844 1.00 7.91 174 LYS A N 1
ATOM 1308 C CA . LYS A 1 174 ? 32.287 24.278 18.122 1.00 8.31 174 LYS A CA 1
ATOM 1309 C C . LYS A 1 174 ? 32.651 25.283 17.058 1.00 7.55 174 LYS A C 1
ATOM 1310 O O . LYS A 1 174 ? 33.649 25.992 17.172 1.00 7.38 174 LYS A O 1
ATOM 1316 N N . ASN A 1 175 ? 31.800 25.385 16.049 1.00 7.27 175 ASN A N 1
ATOM 1317 C CA . ASN A 1 175 ? 31.966 26.404 15.024 1.00 7.10 175 ASN A CA 1
ATOM 1318 C C . ASN A 1 175 ? 31.979 27.805 15.598 1.00 7.03 175 ASN A C 1
ATOM 1319 O O . ASN A 1 175 ? 32.757 28.626 15.169 1.00 6.67 175 ASN A O 1
ATOM 1324 N N . SER A 1 176 ? 31.118 28.072 16.571 1.00 7.70 176 SER A N 1
ATOM 1325 C CA . SER A 1 176 ? 31.061 29.398 17.171 1.00 8.42 176 SER A CA 1
ATOM 1326 C C . SER A 1 176 ? 32.390 29.742 17.835 1.00 7.86 176 SER A C 1
ATOM 1327 O O . SER A 1 176 ? 32.849 30.873 17.751 1.00 8.65 176 SER A O 1
ATOM 1330 N N . VAL A 1 177 ? 33.003 28.763 18.494 1.00 8.05 177 VAL A N 1
ATOM 1331 C CA . VAL A 1 177 ? 34.282 28.939 19.165 1.00 7.92 177 VAL A CA 1
ATOM 1332 C C . VAL A 1 177 ? 35.382 29.203 18.147 1.00 7.25 177 VAL A C 1
ATOM 1333 O O . VAL A 1 177 ? 36.223 30.072 18.343 1.00 7.82 177 VAL A O 1
ATOM 1337 N N . ALA A 1 178 ? 35.369 28.456 17.048 1.00 6.74 178 ALA A N 1
ATOM 1338 C CA . ALA A 1 178 ? 36.333 28.673 15.976 1.00 6.34 178 ALA A CA 1
ATOM 1339 C C . ALA A 1 178 ? 36.198 30.068 15.388 1.00 6.47 178 ALA A C 1
ATOM 1340 O O . ALA A 1 178 ? 37.195 30.735 15.145 1.00 6.91 178 ALA A O 1
ATOM 1342 N N . LEU A 1 179 ? 34.966 30.511 15.185 1.00 6.53 179 LEU A N 1
ATOM 1343 C CA . LEU A 1 179 ? 34.733 31.832 14.630 1.00 6.72 179 LEU A CA 1
ATOM 1344 C C . LEU A 1 179 ? 35.293 32.902 15.564 1.00 7.12 179 LEU A C 1
ATOM 1345 O O . LEU A 1 179 ? 35.963 33.833 15.136 1.00 7.40 179 LEU A O 1
ATOM 1350 N N . GLN A 1 180 ? 35.027 32.762 16.855 1.00 7.68 180 GLN A N 1
ATOM 1351 C CA . GLN A 1 180 ? 35.543 33.723 17.812 1.00 8.28 180 GLN A CA 1
ATOM 1352 C C . GLN A 1 180 ? 37.059 33.681 17.888 1.00 8.03 180 GLN A C 1
ATOM 1353 O O . GLN A 1 180 ? 37.687 34.713 18.058 1.00 8.99 180 GLN A O 1
ATOM 1359 N N . ALA A 1 181 ? 37.650 32.506 17.719 1.00 7.82 181 ALA A N 1
ATOM 1360 C CA . ALA A 1 181 ? 39.096 32.380 17.731 1.00 8.33 181 ALA A CA 1
ATOM 1361 C C . ALA A 1 181 ? 39.721 33.149 16.576 1.00 8.46 181 ALA A C 1
ATOM 1362 O O . ALA A 1 181 ? 40.772 33.750 16.721 1.00 9.30 181 ALA A O 1
ATOM 1364 N N . VAL A 1 182 ? 39.067 33.155 15.427 1.00 7.82 182 VAL A N 1
ATOM 1365 C CA . VAL A 1 182 ? 39.560 33.916 14.292 1.00 8.25 182 VAL A CA 1
ATOM 1366 C C . VAL A 1 182 ? 39.406 35.414 14.566 1.00 8.96 182 VAL A C 1
ATOM 1367 O O . VAL A 1 182 ? 40.336 36.193 14.381 1.00 9.76 182 VAL A O 1
ATOM 1371 N N . GLU A 1 183 ? 38.230 35.810 15.033 1.00 9.62 183 GLU A N 1
ATOM 1372 C CA . GLU A 1 183 ? 37.975 37.201 15.394 1.00 10.93 183 GLU A CA 1
ATOM 1373 C C . GLU A 1 183 ? 38.944 37.727 16.441 1.00 11.12 183 GLU A C 1
ATOM 1374 O O . GLU A 1 183 ? 39.361 38.885 16.372 1.00 12.64 183 GLU A O 1
ATOM 1380 N N . ASN A 1 184 ? 39.308 36.883 17.397 1.00 11.03 184 ASN A N 1
ATOM 1381 C CA . ASN A 1 184 ? 40.139 37.302 18.524 1.00 11.70 184 ASN A CA 1
ATOM 1382 C C . ASN A 1 184 ? 41.631 37.162 18.270 1.00 11.52 184 ASN A C 1
ATOM 1383 O O . ASN A 1 184 ? 42.438 37.464 19.142 1.00 12.18 184 ASN A O 1
ATOM 1388 N N . GLY A 1 185 ? 41.998 36.691 17.086 1.00 10.97 185 GLY A N 1
ATOM 1389 C CA . GLY A 1 185 ? 43.392 36.611 16.697 1.00 10.81 185 GLY A CA 1
ATOM 1390 C C . GLY A 1 185 ? 44.124 35.359 17.129 1.00 10.99 185 GLY A C 1
ATOM 1391 O O . GLY A 1 185 ? 45.337 35.294 16.999 1.00 11.88 185 GLY A O 1
ATOM 1392 N N . GLU A 1 186 ? 43.403 34.371 17.645 1.00 10.87 186 GLU A N 1
ATOM 1393 C CA . GLU A 1 186 ? 44.015 33.121 18.079 1.00 11.36 186 GLU A CA 1
ATOM 1394 C C . GLU A 1 186 ? 44.470 32.271 16.907 1.00 10.50 186 GLU A C 1
ATOM 1395 O O . GLU A 1 186 ? 45.465 31.568 17.008 1.00 11.19 186 GLU A O 1
ATOM 1401 N N . VAL A 1 187 ? 43.721 32.318 15.812 1.00 9.49 187 VAL A N 1
ATOM 1402 C CA . VAL A 1 187 ? 44.053 31.555 14.619 1.00 8.78 187 VAL A CA 1
ATOM 1403 C C . VAL A 1 187 ? 43.597 32.399 13.439 1.00 8.18 187 VAL A C 1
ATOM 1404 O O . VAL A 1 187 ? 42.570 33.059 13.520 1.00 8.20 187 VAL A O 1
ATOM 1408 N N . PRO A 1 188 ? 44.358 32.446 12.354 1.00 8.00 188 PRO A N 1
ATOM 1409 C CA . PRO A 1 188 ? 43.970 33.328 11.256 1.00 7.65 188 PRO A CA 1
ATOM 1410 C C . PRO A 1 188 ? 42.869 32.820 10.348 1.00 6.66 188 PRO A C 1
ATOM 1411 O O . PRO A 1 188 ? 42.345 33.625 9.609 1.00 6.85 188 PRO A O 1
ATOM 1415 N N . ALA A 1 189 ? 42.542 31.538 10.385 1.00 6.19 189 ALA A N 1
ATOM 1416 C CA . ALA A 1 189 ? 41.481 31.007 9.541 1.00 5.96 189 ALA A CA 1
ATOM 1417 C C . ALA A 1 189 ? 40.871 29.793 10.196 1.00 5.49 189 ALA A C 1
ATOM 1418 O O . ALA A 1 189 ? 41.484 29.163 11.048 1.00 6.03 189 ALA A O 1
ATOM 1420 N N . ALA A 1 190 ? 39.653 29.461 9.794 1.00 5.30 190 ALA A N 1
ATOM 1421 C CA . ALA A 1 190 ? 39.003 28.255 10.288 1.00 5.23 190 ALA A CA 1
ATOM 1422 C C . ALA A 1 190 ? 37.977 27.770 9.289 1.00 4.93 190 ALA A C 1
ATOM 1423 O O . ALA A 1 190 ? 37.424 28.545 8.515 1.00 5.68 190 ALA A O 1
ATOM 1425 N N . LEU A 1 191 ? 37.725 26.475 9.337 1.00 4.89 191 LEU A N 1
ATOM 1426 C CA . LEU A 1 191 ? 36.713 25.830 8.526 1.00 4.81 191 LEU A CA 1
ATOM 1427 C C . LEU A 1 191 ? 35.423 25.790 9.325 1.00 4.71 191 LEU A C 1
ATOM 1428 O O . LEU A 1 191 ? 35.345 25.136 10.364 1.00 5.46 191 LEU A O 1
ATOM 1433 N N . ILE A 1 192 ? 34.425 26.537 8.872 1.00 4.19 192 ILE A N 1
ATOM 1434 C CA . ILE A 1 192 ? 33.136 26.578 9.548 1.00 5.01 192 ILE A CA 1
ATOM 1435 C C . ILE A 1 192 ? 32.013 26.510 8.521 1.00 4.29 192 ILE A C 1
ATOM 1436 O O . ILE A 1 192 ? 32.234 26.105 7.389 1.00 4.85 192 ILE A O 1
ATOM 1441 N N . ASN A 1 193 ? 30.810 26.888 8.931 1.00 4.33 193 ASN A N 1
ATOM 1442 C CA . ASN A 1 193 ? 29.695 27.059 8.024 1.00 4.33 193 ASN A CA 1
ATOM 1443 C C . ASN A 1 193 ? 29.364 28.528 7.883 1.00 4.38 193 ASN A C 1
ATOM 1444 O O . ASN A 1 193 ? 29.646 29.333 8.766 1.00 4.81 193 ASN A O 1
ATOM 1449 N N . ASN A 1 194 ? 28.701 28.878 6.791 1.00 4.49 194 ASN A N 1
ATOM 1450 C CA . ASN A 1 194 ? 28.469 30.279 6.472 1.00 4.93 194 ASN A CA 1
ATOM 1451 C C . ASN A 1 194 ? 27.665 31.016 7.527 1.00 4.87 194 ASN A C 1
ATOM 1452 O O . ASN A 1 194 ? 27.941 32.176 7.816 1.00 5.64 194 ASN A O 1
ATOM 1457 N N . TYR A 1 195 ? 26.648 30.360 8.071 1.00 5.08 195 TYR A N 1
ATOM 1458 C CA . TYR A 1 195 ? 25.615 31.082 8.803 1.00 5.68 195 TYR A CA 1
ATOM 1459 C C . TYR A 1 195 ? 26.151 31.674 10.105 1.00 5.93 195 TYR A C 1
ATOM 1460 O O . TYR A 1 195 ? 25.662 32.711 10.527 1.00 6.48 195 TYR A O 1
ATOM 1469 N N . TYR A 1 196 ? 27.166 31.068 10.715 1.00 6.14 196 TYR A N 1
ATOM 1470 C CA . TYR A 1 196 ? 27.758 31.659 11.923 1.00 6.44 196 TYR A CA 1
ATOM 1471 C C . TYR A 1 196 ? 28.279 33.047 11.636 1.00 6.42 196 TYR A C 1
ATOM 1472 O O . TYR A 1 196 ? 28.088 33.970 12.412 1.00 6.78 196 TYR A O 1
ATOM 1481 N N . TRP A 1 197 ? 28.997 33.181 10.534 1.00 5.65 197 TRP A N 1
ATOM 1482 C CA . TRP A 1 197 ? 29.599 34.457 10.205 1.00 6.09 197 TRP A CA 1
ATOM 1483 C C . TRP A 1 197 ? 28.530 35.472 9.830 1.00 6.43 197 TRP A C 1
ATOM 1484 O O . TRP A 1 197 ? 28.550 36.597 10.306 1.00 6.34 197 TRP A O 1
ATOM 1495 N N . TYR A 1 198 ? 27.596 35.083 8.975 1.00 6.12 198 TYR A N 1
ATOM 1496 C CA . TYR A 1 198 ? 26.559 36.010 8.558 1.00 6.73 198 TYR A CA 1
ATOM 1497 C C . TYR A 1 198 ? 25.683 36.443 9.728 1.00 7.09 198 TYR A C 1
ATOM 1498 O O . TYR A 1 198 ? 25.236 37.584 9.764 1.00 7.53 198 TYR A O 1
ATOM 1507 N N . ASN A 1 199 ? 25.463 35.562 10.701 1.00 7.57 199 ASN A N 1
ATOM 1508 C CA . ASN A 1 199 ? 24.741 35.934 11.918 1.00 8.42 199 ASN A CA 1
ATOM 1509 C C . ASN A 1 199 ? 25.503 36.994 12.684 1.00 8.62 199 ASN A C 1
ATOM 1510 O O . ASN A 1 199 ? 24.928 37.987 13.121 1.00 9.75 199 ASN A O 1
ATOM 1515 N N . LEU A 1 200 ? 26.797 36.762 12.857 1.00 8.35 200 LEU A N 1
ATOM 1516 C CA . LEU A 1 200 ? 27.645 37.674 13.612 1.00 9.19 200 LEU A CA 1
ATOM 1517 C C . LEU A 1 200 ? 27.707 39.024 12.911 1.00 8.74 200 LEU A C 1
ATOM 1518 O O . LEU A 1 200 ? 27.601 40.064 13.552 1.00 9.49 200 LEU A O 1
ATOM 1523 N N . ALA A 1 201 ? 27.852 39.007 11.590 1.00 8.94 201 ALA A N 1
ATOM 1524 C CA . ALA A 1 201 ? 27.904 40.232 10.805 1.00 9.59 201 ALA A CA 1
ATOM 1525 C C . ALA A 1 201 ? 26.600 41.007 10.881 1.00 10.41 201 ALA A C 1
ATOM 1526 O O . ALA A 1 201 ? 26.615 42.226 10.976 1.00 11.05 201 ALA A O 1
ATOM 1528 N N . LYS A 1 202 ? 25.474 40.306 10.844 1.00 11.32 202 LYS A N 1
ATOM 1529 C CA . LYS A 1 202 ? 24.181 40.978 10.879 1.00 12.71 202 LYS A CA 1
ATOM 1530 C C . LYS A 1 202 ? 23.997 41.658 12.228 1.00 12.76 202 LYS A C 1
ATOM 1531 O O . LYS A 1 202 ? 23.550 42.809 12.302 1.00 13.85 202 LYS A O 1
ATOM 1537 N N . GLU A 1 203 ? 24.371 40.956 13.292 1.00 13.01 203 GLU A N 1
ATOM 1538 C CA . GLU A 1 203 ? 24.198 41.456 14.647 1.00 14.05 203 GLU A CA 1
ATOM 1539 C C . GLU A 1 203 ? 25.142 42.609 14.969 1.00 13.77 203 GLU A C 1
ATOM 1540 O O . GLU A 1 203 ? 24.720 43.622 15.534 1.00 14.38 203 GLU A O 1
ATOM 1546 N N . LYS A 1 204 ? 26.415 42.450 14.624 1.00 13.75 204 LYS A N 1
ATOM 1547 C CA . LYS A 1 204 ? 27.464 43.375 15.048 1.00 13.98 204 LYS A CA 1
ATOM 1548 C C . LYS A 1 204 ? 27.824 44.401 13.989 1.00 13.59 204 LYS A C 1
ATOM 1549 O O . LYS A 1 204 ? 28.361 45.462 14.313 1.00 14.25 204 LYS A O 1
ATOM 1555 N N . GLY A 1 205 ? 27.507 44.098 12.736 1.00 13.57 205 GLY A N 1
ATOM 1556 C CA . GLY A 1 205 ? 27.918 44.909 11.612 1.00 12.80 205 GLY A CA 1
ATOM 1557 C C . GLY A 1 205 ? 29.255 44.436 11.101 1.00 12.40 205 GLY A C 1
ATOM 1558 O O . GLY A 1 205 ? 30.199 44.304 11.865 1.00 12.54 205 GLY A O 1
ATOM 1559 N N . VAL A 1 206 ? 29.340 44.170 9.805 1.00 11.99 206 VAL A N 1
ATOM 1560 C CA . VAL A 1 206 ? 30.572 43.668 9.214 1.00 12.05 206 VAL A CA 1
ATOM 1561 C C . VAL A 1 206 ? 31.714 44.665 9.407 1.00 12.34 206 VAL A C 1
ATOM 1562 O O . VAL A 1 206 ? 32.864 44.270 9.501 1.00 11.97 206 VAL A O 1
ATOM 1566 N N . GLU A 1 207 ? 31.368 45.952 9.461 1.00 13.31 207 GLU A N 1
ATOM 1567 C CA . GLU A 1 207 ? 32.307 47.041 9.740 1.00 14.23 207 GLU A CA 1
ATOM 1568 C C . GLU A 1 207 ? 32.993 46.916 11.105 1.00 14.12 207 GLU A C 1
ATOM 1569 O O . GLU A 1 207 ? 33.966 47.613 11.378 1.00 15.14 207 GLU A O 1
ATOM 1575 N N . ASN A 1 208 ? 32.465 46.057 11.966 1.00 13.41 208 ASN A N 1
ATOM 1576 C CA . ASN A 1 208 ? 33.020 45.839 13.292 1.00 13.06 208 ASN A CA 1
ATOM 1577 C C . ASN A 1 208 ? 33.659 44.460 13.445 1.00 12.87 208 ASN A C 1
ATOM 1578 O O . ASN A 1 208 ? 34.007 44.071 14.556 1.00 14.66 208 ASN A O 1
ATOM 1583 N N . LEU A 1 209 ? 33.831 43.737 12.334 1.00 12.11 209 LEU A N 1
ATOM 1584 C CA . LEU A 1 209 ? 34.431 42.403 12.341 1.00 11.70 209 LEU A CA 1
ATOM 1585 C C . LEU A 1 209 ? 35.759 42.406 11.612 1.00 11.78 209 LEU A C 1
ATOM 1586 O O . LEU A 1 209 ? 35.899 43.038 10.574 1.00 12.20 209 LEU A O 1
ATOM 1591 N N . LYS A 1 210 ? 36.721 41.672 12.149 1.00 11.22 210 LYS A N 1
ATOM 1592 C CA . LYS A 1 210 ? 37.989 41.441 11.463 1.00 12.05 210 LYS A CA 1
ATOM 1593 C C . LYS A 1 210 ? 37.893 40.288 10.483 1.00 10.45 210 LYS A C 1
ATOM 1594 O O . LYS A 1 210 ? 38.685 40.193 9.552 1.00 12.13 210 LYS A O 1
ATOM 1600 N N . SER A 1 211 ? 36.924 39.406 10.680 1.00 8.60 211 SER A N 1
ATOM 1601 C CA . SER A 1 211 ? 36.864 38.203 9.888 1.00 7.93 211 SER A CA 1
ATOM 1602 C C . SER A 1 211 ? 36.042 38.433 8.641 1.00 7.24 211 SER A C 1
ATOM 1603 O O . SER A 1 211 ? 35.129 39.250 8.611 1.00 7.37 211 SER A O 1
ATOM 1606 N N . ARG A 1 212 ? 36.388 37.665 7.622 1.00 6.98 212 ARG A N 1
ATOM 1607 C CA . ARG A 1 212 ? 35.687 37.611 6.355 1.00 6.57 212 ARG A CA 1
ATOM 1608 C C . ARG A 1 212 ? 35.605 36.154 5.928 1.00 6.26 212 ARG A C 1
ATOM 1609 O O . ARG A 1 212 ? 36.217 35.281 6.530 1.00 6.18 212 ARG A O 1
ATOM 1617 N N . LEU A 1 213 ? 34.834 35.906 4.886 1.00 6.37 213 LEU A N 1
ATOM 1618 C CA . LEU A 1 213 ? 34.652 34.568 4.368 1.00 5.76 213 LEU A CA 1
ATOM 1619 C C . LEU A 1 213 ? 35.307 34.384 3.021 1.00 5.93 213 LEU A C 1
ATOM 1620 O O . LEU A 1 213 ? 35.307 35.286 2.180 1.00 7.14 213 LEU A O 1
ATOM 1625 N N . TYR A 1 214 ? 35.840 33.189 2.822 1.00 5.58 214 TYR A N 1
ATOM 1626 C CA . TYR A 1 214 ? 36.357 32.773 1.540 1.00 5.85 214 TYR A CA 1
ATOM 1627 C C . TYR A 1 214 ? 35.623 31.514 1.118 1.00 5.28 214 TYR A C 1
ATOM 1628 O O . TYR A 1 214 ? 35.609 30.527 1.843 1.00 5.73 214 TYR A O 1
ATOM 1637 N N . PHE A 1 215 ? 35.030 31.568 -0.067 1.00 5.71 215 PHE A N 1
ATOM 1638 C CA . PHE A 1 215 ? 34.335 30.448 -0.665 1.00 6.08 215 PHE A CA 1
ATOM 1639 C C . PHE A 1 215 ? 35.195 29.866 -1.770 1.00 6.32 215 PHE A C 1
ATOM 1640 O O . PHE A 1 215 ? 35.574 30.561 -2.708 1.00 6.59 215 PHE A O 1
ATOM 1648 N N . VAL A 1 216 ? 35.492 28.578 -1.674 1.00 6.35 216 VAL A N 1
ATOM 1649 C CA . VAL A 1 216 ? 36.347 27.943 -2.658 1.00 6.20 216 VAL A CA 1
ATOM 1650 C C . VAL A 1 216 ? 35.648 27.842 -4.012 1.00 5.78 216 VAL A C 1
ATOM 1651 O O . VAL A 1 216 ? 36.300 27.969 -5.036 1.00 6.09 216 VAL A O 1
ATOM 1655 N N . ARG A 1 217 ? 34.347 27.575 -4.016 1.00 5.58 217 ARG A N 1
ATOM 1656 C CA . ARG A 1 217 ? 33.567 27.477 -5.242 1.00 6.14 217 ARG A CA 1
ATOM 1657 C C . ARG A 1 217 ? 34.110 26.370 -6.157 1.00 5.30 217 ARG A C 1
ATOM 1658 O O . ARG A 1 217 ? 34.709 25.410 -5.692 1.00 6.03 217 ARG A O 1
ATOM 1666 N N . HIS A 1 218 ? 33.843 26.519 -7.455 1.00 6.17 218 HIS A N 1
ATOM 1667 C CA . HIS A 1 218 ? 34.185 25.590 -8.544 1.00 6.57 218 HIS A CA 1
ATOM 1668 C C . HIS A 1 218 ? 33.986 24.126 -8.219 1.00 6.27 218 HIS A C 1
ATOM 1669 O O . HIS A 1 218 ? 34.732 23.277 -8.684 1.00 6.47 218 HIS A O 1
ATOM 1676 N N . GLN A 1 219 ? 32.925 23.830 -7.480 1.00 6.10 219 GLN A N 1
ATOM 1677 C CA . GLN A 1 219 ? 32.567 22.455 -7.147 1.00 6.37 219 GLN A CA 1
ATOM 1678 C C . GLN A 1 219 ? 33.659 21.705 -6.404 1.00 6.00 219 GLN A C 1
ATOM 1679 O O . GLN A 1 219 ? 33.686 20.489 -6.400 1.00 6.23 219 GLN A O 1
ATOM 1685 N N . ASP A 1 220 ? 34.528 22.444 -5.730 1.00 5.76 220 ASP A N 1
ATOM 1686 C CA . ASP A 1 220 ? 35.476 21.841 -4.815 1.00 5.81 220 ASP A CA 1
ATOM 1687 C C . ASP A 1 220 ? 34.699 21.143 -3.709 1.00 5.30 220 ASP A C 1
ATOM 1688 O O . ASP A 1 220 ? 33.606 21.584 -3.369 1.00 5.49 220 ASP A O 1
ATOM 1693 N N . PRO A 1 221 ? 35.234 20.078 -3.117 1.00 5.74 221 PRO A N 1
ATOM 1694 C CA . PRO A 1 221 ? 34.569 19.499 -1.947 1.00 5.70 221 PRO A CA 1
ATOM 1695 C C . PRO A 1 221 ? 34.273 20.516 -0.847 1.00 5.15 221 PRO A C 1
ATOM 1696 O O . PRO A 1 221 ? 33.283 20.364 -0.153 1.00 5.23 221 PRO A O 1
ATOM 1700 N N . GLY A 1 222 ? 35.103 21.542 -0.717 1.00 5.02 222 GLY A N 1
ATOM 1701 C CA . GLY A 1 222 ? 34.887 22.559 0.289 1.00 4.95 222 GLY A CA 1
ATOM 1702 C C . GLY A 1 222 ? 33.777 23.536 -0.010 1.00 4.59 222 GLY A C 1
ATOM 1703 O O . GLY A 1 222 ? 33.504 24.391 0.819 1.00 5.03 222 GLY A O 1
ATOM 1704 N N . ALA A 1 223 ? 33.156 23.421 -1.179 1.00 4.61 223 ALA A N 1
ATOM 1705 C CA . ALA A 1 223 ? 31.976 24.204 -1.521 1.00 4.62 223 ALA A CA 1
ATOM 1706 C C . ALA A 1 223 ? 30.691 23.466 -1.168 1.00 4.52 223 ALA A C 1
ATOM 1707 O O . ALA A 1 223 ? 29.611 23.883 -1.556 1.00 5.09 223 ALA A O 1
ATOM 1709 N N . LEU A 1 224 ? 30.810 22.387 -0.403 1.00 4.60 224 LEU A N 1
ATOM 1710 C CA . LEU A 1 224 ? 29.681 21.576 0.004 1.00 4.68 224 LEU A CA 1
ATOM 1711 C C . LEU A 1 224 ? 28.562 22.385 0.616 1.00 4.27 224 LEU A C 1
ATOM 1712 O O . LEU A 1 224 ? 28.763 23.137 1.567 1.00 4.52 224 LEU A O 1
ATOM 1717 N N . VAL A 1 225 ? 27.363 22.166 0.097 1.00 4.32 225 VAL A N 1
ATOM 1718 C CA . VAL A 1 225 ? 26.140 22.702 0.651 1.00 4.58 225 VAL A CA 1
ATOM 1719 C C . VAL A 1 225 ? 25.297 21.564 1.181 1.00 4.69 225 VAL A C 1
ATOM 1720 O O . VAL A 1 225 ? 25.175 20.513 0.561 1.00 5.33 225 VAL A O 1
ATOM 1724 N N . SER A 1 226 ? 24.750 21.779 2.365 1.00 4.52 226 SER A N 1
ATOM 1725 C CA . SER A 1 226 ? 23.795 20.878 2.979 1.00 4.78 226 SER A CA 1
ATOM 1726 C C . SER A 1 226 ? 22.421 21.504 2.837 1.00 4.61 226 SER A C 1
ATOM 1727 O O . SER A 1 226 ? 22.248 22.688 3.104 1.00 5.22 226 SER A O 1
ATOM 1730 N N . TYR A 1 227 ? 21.452 20.714 2.402 1.00 4.49 227 TYR A N 1
ATOM 1731 C CA . TYR A 1 227 ? 20.148 21.230 1.990 1.00 4.99 227 TYR A CA 1
ATOM 1732 C C . TYR A 1 227 ? 19.047 20.891 2.966 1.00 4.97 227 TYR A C 1
ATOM 1733 O O . TYR A 1 227 ? 18.881 19.738 3.349 1.00 5.49 227 TYR A O 1
ATOM 1742 N N . SER A 1 228 ? 18.312 21.914 3.366 1.00 4.80 228 SER A N 1
ATOM 1743 C CA . SER A 1 228 ? 17.071 21.769 4.101 1.00 4.82 228 SER A CA 1
ATOM 1744 C C . SER A 1 228 ? 15.944 21.501 3.125 1.00 4.38 228 SER A C 1
ATOM 1745 O O . SER A 1 228 ? 16.034 21.856 1.963 1.00 4.99 228 SER A O 1
ATOM 1748 N N . GLY A 1 229 ? 14.867 20.896 3.598 1.00 4.44 229 GLY A N 1
ATOM 1749 C CA . GLY A 1 229 ? 13.737 20.647 2.739 1.00 4.60 229 GLY A CA 1
ATOM 1750 C C . GLY A 1 229 ? 12.526 20.169 3.485 1.00 4.52 229 GLY A C 1
ATOM 1751 O O . GLY A 1 229 ? 12.479 20.194 4.710 1.00 4.86 229 GLY A O 1
ATOM 1752 N N . ALA A 1 230 ? 11.527 19.749 2.723 1.00 4.14 230 ALA A N 1
ATOM 1753 C CA . ALA A 1 230 ? 10.253 19.342 3.282 1.00 4.24 230 ALA A CA 1
ATOM 1754 C C . ALA A 1 230 ? 9.662 18.211 2.474 1.00 4.35 230 ALA A C 1
ATOM 1755 O O . ALA A 1 230 ? 9.948 18.051 1.292 1.00 4.84 230 ALA A O 1
ATOM 1757 N N . ALA A 1 231 ? 8.810 17.447 3.134 1.00 4.67 231 ALA A N 1
ATOM 1758 C CA . ALA A 1 231 ? 8.073 16.363 2.510 1.00 5.08 231 ALA A CA 1
ATOM 1759 C C . ALA A 1 231 ? 6.719 16.232 3.172 1.00 4.78 231 ALA A C 1
ATOM 1760 O O . ALA A 1 231 ? 6.560 16.501 4.358 1.00 5.46 231 ALA A O 1
ATOM 1762 N N . VAL A 1 232 ? 5.748 15.805 2.386 1.00 5.35 232 VAL A N 1
ATOM 1763 C CA . VAL A 1 232 ? 4.424 15.458 2.862 1.00 5.49 232 VAL A CA 1
ATOM 1764 C C . VAL A 1 232 ? 4.379 13.965 3.140 1.00 5.69 232 VAL A C 1
ATOM 1765 O O . VAL A 1 232 ? 4.848 13.160 2.329 1.00 6.41 232 VAL A O 1
ATOM 1769 N N . LEU A 1 233 ? 3.822 13.580 4.276 1.00 5.81 233 LEU A N 1
ATOM 1770 C CA . LEU A 1 233 ? 3.674 12.163 4.571 1.00 6.17 233 LEU A CA 1
ATOM 1771 C C . LEU A 1 233 ? 2.534 11.585 3.756 1.00 6.60 233 LEU A C 1
ATOM 1772 O O . LEU A 1 233 ? 1.450 12.138 3.698 1.00 6.82 233 LEU A O 1
ATOM 1777 N N . LYS A 1 234 ? 2.794 10.452 3.127 1.00 7.41 234 LYS A N 1
ATOM 1778 C CA . LYS A 1 234 ? 1.791 9.792 2.302 1.00 8.53 234 LYS A CA 1
ATOM 1779 C C . LYS A 1 234 ? 0.564 9.451 3.128 1.00 9.05 234 LYS A C 1
ATOM 1780 O O . LYS A 1 234 ? -0.564 9.493 2.632 1.00 9.68 234 LYS A O 1
ATOM 1786 N N . ALA A 1 235 ? 0.787 9.130 4.394 1.00 8.90 235 ALA A N 1
ATOM 1787 C CA . ALA A 1 235 ? -0.295 8.737 5.285 1.00 10.09 235 ALA A CA 1
ATOM 1788 C C . ALA A 1 235 ? -1.123 9.887 5.808 1.00 9.71 235 ALA A C 1
ATOM 1789 O O . ALA A 1 235 ? -2.135 9.645 6.456 1.00 10.61 235 ALA A O 1
ATOM 1791 N N . SER A 1 236 ? -0.702 11.122 5.579 1.00 9.01 236 SER A N 1
ATOM 1792 C CA . SER A 1 236 ? -1.476 12.246 6.061 1.00 9.30 236 SER A CA 1
ATOM 1793 C C . SER A 1 236 ? -2.880 12.206 5.496 1.00 9.61 236 SER A C 1
ATOM 1794 O O . SER A 1 236 ? -3.071 12.034 4.292 1.00 9.55 236 SER A O 1
ATOM 1797 N N . LYS A 1 237 ? -3.847 12.420 6.388 1.00 10.63 237 LYS A N 1
ATOM 1798 C CA . LYS A 1 237 ? -5.253 12.569 6.034 1.00 11.75 237 LYS A CA 1
ATOM 1799 C C . LYS A 1 237 ? -5.622 14.039 5.857 1.00 11.03 237 LYS A C 1
ATOM 1800 O O . LYS A 1 237 ? -6.793 14.417 5.935 1.00 12.38 237 LYS A O 1
ATOM 1806 N N . ASN A 1 238 ? -4.612 14.867 5.650 1.00 8.78 238 ASN A N 1
ATOM 1807 C CA . ASN A 1 238 ? -4.812 16.262 5.341 1.00 8.37 238 ASN A CA 1
ATOM 1808 C C . ASN A 1 238 ? -3.811 16.635 4.280 1.00 7.41 238 ASN A C 1
ATOM 1809 O O . ASN A 1 238 ? -3.009 17.548 4.445 1.00 7.44 238 ASN A O 1
ATOM 1814 N N . GLN A 1 239 ? -3.884 15.908 3.177 1.00 6.91 239 GLN A N 1
ATOM 1815 C CA . GLN A 1 239 ? -2.996 16.162 2.064 1.00 6.69 239 GLN A CA 1
ATOM 1816 C C . GLN A 1 239 ? -3.118 17.578 1.575 1.00 6.40 239 GLN A C 1
ATOM 1817 O O . GLN A 1 239 ? -2.115 18.185 1.246 1.00 6.98 239 GLN A O 1
ATOM 1823 N N . ALA A 1 240 ? -4.337 18.103 1.507 1.00 6.67 240 ALA A N 1
ATOM 1824 C CA . ALA A 1 240 ? -4.528 19.412 0.913 1.00 6.96 240 ALA A CA 1
ATOM 1825 C C . ALA A 1 240 ? -3.765 20.479 1.685 1.00 6.67 240 ALA A C 1
ATOM 1826 O O . ALA A 1 240 ? -3.085 21.311 1.087 1.00 7.65 240 ALA A O 1
ATOM 1828 N N . GLU A 1 241 ? -3.869 20.477 3.008 1.00 6.54 241 GLU A N 1
ATOM 1829 C CA . GLU A 1 241 ? -3.152 21.481 3.775 1.00 6.83 241 GLU A CA 1
ATOM 1830 C C . GLU A 1 241 ? -1.664 21.179 3.880 1.00 6.11 241 GLU A C 1
ATOM 1831 O O . GLU A 1 241 ? -0.864 22.100 3.943 1.00 6.53 241 GLU A O 1
ATOM 1837 N N . ALA A 1 242 ? -1.292 19.908 3.907 1.00 5.88 242 ALA A N 1
ATOM 1838 C CA . ALA A 1 242 ? 0.119 19.541 3.943 1.00 6.05 242 ALA A CA 1
ATOM 1839 C C . ALA A 1 242 ? 0.821 20.050 2.690 1.00 6.13 242 ALA A C 1
ATOM 1840 O O . ALA A 1 242 ? 1.896 20.632 2.758 1.00 6.57 242 ALA A O 1
ATOM 1842 N N . GLN A 1 243 ? 0.193 19.819 1.543 1.00 6.32 243 GLN A N 1
ATOM 1843 C CA . GLN A 1 243 ? 0.708 20.286 0.264 1.00 6.84 243 GLN A CA 1
ATOM 1844 C C . GLN A 1 243 ? 0.715 21.797 0.211 1.00 7.25 243 GLN A C 1
ATOM 1845 O O . GLN A 1 243 ? 1.645 22.391 -0.306 1.00 7.73 243 GLN A O 1
ATOM 1851 N N . LYS A 1 244 ? -0.310 22.433 0.762 1.00 7.22 244 LYS A N 1
ATOM 1852 C CA . LYS A 1 244 ? -0.344 23.887 0.809 1.00 7.87 244 LYS A CA 1
ATOM 1853 C C . LYS A 1 244 ? 0.849 24.434 1.579 1.00 7.37 244 LYS A C 1
ATOM 1854 O O . LYS A 1 244 ? 1.441 25.428 1.194 1.00 8.06 244 LYS A O 1
ATOM 1856 N N . PHE A 1 245 ? 1.207 23.777 2.671 1.00 7.19 245 PHE A N 1
ATOM 1857 C CA . PHE A 1 245 ? 2.349 24.214 3.453 1.00 7.10 245 PHE A CA 1
ATOM 1858 C C . PHE A 1 245 ? 3.648 24.055 2.685 1.00 6.74 245 PHE A C 1
ATOM 1859 O O . PHE A 1 245 ? 4.462 24.963 2.652 1.00 7.12 245 PHE A O 1
ATOM 1867 N N . VAL A 1 246 ? 3.856 22.910 2.059 1.00 7.01 246 VAL A N 1
ATOM 1868 C CA . VAL A 1 246 ? 5.078 22.720 1.292 1.00 7.57 246 VA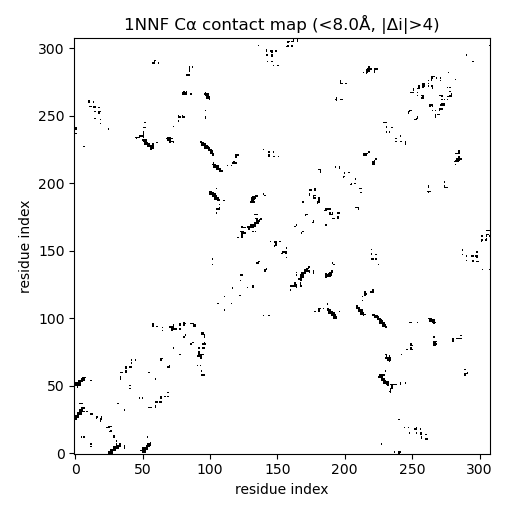L A CA 1
ATOM 1869 C C . VAL A 1 246 ? 5.135 23.700 0.119 1.00 7.94 246 VAL A C 1
ATOM 1870 O O . VAL A 1 246 ? 6.179 24.285 -0.147 1.00 8.33 246 VAL A O 1
ATOM 1874 N N . ASP A 1 247 ? 4.008 23.913 -0.549 1.00 8.59 247 ASP A N 1
ATOM 1875 C CA . ASP A 1 247 ? 3.945 24.921 -1.606 1.00 9.29 247 ASP A CA 1
ATOM 1876 C C . ASP A 1 247 ? 4.333 26.292 -1.064 1.00 9.38 247 ASP A C 1
ATOM 1877 O O . ASP A 1 247 ? 5.060 27.044 -1.708 1.00 10.43 247 ASP A O 1
ATOM 1882 N N . PHE A 1 248 ? 3.852 26.609 0.129 1.00 9.29 248 PHE A N 1
ATOM 1883 C CA . PHE A 1 248 ? 4.171 27.881 0.741 1.00 9.26 248 PHE A CA 1
ATOM 1884 C C . PHE A 1 248 ? 5.666 27.989 1.009 1.00 8.78 248 PHE A C 1
ATOM 1885 O O . PHE A 1 248 ? 6.265 29.040 0.795 1.00 9.34 248 PHE A O 1
ATOM 1893 N N . LEU A 1 249 ? 6.271 26.913 1.484 1.00 8.18 249 LEU A N 1
ATOM 1894 C CA . LEU A 1 249 ? 7.695 26.949 1.786 1.00 7.92 249 LEU A CA 1
ATOM 1895 C C . LEU A 1 249 ? 8.549 27.227 0.555 1.00 8.03 249 LEU A C 1
ATOM 1896 O O . LEU A 1 249 ? 9.628 27.804 0.665 1.00 8.39 249 LEU A O 1
ATOM 1901 N N . ALA A 1 250 ? 8.071 26.815 -0.610 1.00 8.37 250 ALA A N 1
ATOM 1902 C CA . ALA A 1 250 ? 8.775 27.027 -1.868 1.00 9.21 250 ALA A CA 1
ATOM 1903 C C . ALA A 1 250 ? 8.384 28.328 -2.545 1.00 9.64 250 ALA A C 1
ATOM 1904 O O . ALA A 1 250 ? 8.986 28.699 -3.540 1.00 10.75 250 ALA A O 1
ATOM 1906 N N . SER A 1 251 ? 7.358 28.997 -2.027 1.00 10.02 251 SER A N 1
ATOM 1907 C CA . SER A 1 251 ? 6.880 30.252 -2.590 1.00 10.39 251 SER A CA 1
ATOM 1908 C C . SER A 1 251 ? 7.819 31.376 -2.212 1.00 10.89 251 SER A C 1
ATOM 1909 O O . SER A 1 251 ? 8.591 31.283 -1.263 1.00 11.07 251 SER A O 1
ATOM 1912 N N . LYS A 1 252 ? 7.742 32.451 -2.978 1.00 11.53 252 LYS A N 1
ATOM 1913 C CA . LYS A 1 252 ? 8.530 33.636 -2.709 1.00 12.38 252 LYS A CA 1
ATOM 1914 C C . LYS A 1 252 ? 8.324 34.067 -1.261 1.00 11.81 252 LYS A C 1
ATOM 1915 O O . LYS A 1 252 ? 9.288 34.315 -0.540 1.00 12.05 252 LYS A O 1
ATOM 1921 N N . LYS A 1 253 ? 7.069 34.110 -0.821 1.00 12.65 253 LYS A N 1
ATOM 1922 C CA . LYS A 1 253 ? 6.747 34.503 0.544 1.00 12.62 253 LYS A CA 1
ATOM 1923 C C . LYS A 1 253 ? 7.342 33.574 1.625 1.00 11.84 253 LYS A C 1
ATOM 1924 O O . LYS A 1 253 ? 7.839 34.025 2.649 1.00 12.26 253 LYS A O 1
ATOM 1930 N N . GLY A 1 254 ? 7.243 32.274 1.414 1.00 10.87 254 GLY A N 1
ATOM 1931 C CA . GLY A 1 254 ? 7.767 31.314 2.373 1.00 9.94 254 GLY A CA 1
ATOM 1932 C C . GLY A 1 254 ? 9.278 31.350 2.448 1.00 9.25 254 GLY A C 1
ATOM 1933 O O . GLY A 1 254 ? 9.844 31.200 3.522 1.00 9.90 254 GLY A O 1
ATOM 1934 N N . GLN A 1 255 ? 9.915 31.550 1.305 1.00 9.18 255 GLN A N 1
ATOM 1935 C CA . GLN A 1 255 ? 11.366 31.656 1.244 1.00 9.41 255 GLN A CA 1
ATOM 1936 C C . GLN A 1 255 ? 11.829 32.938 1.918 1.00 9.93 255 GLN A C 1
ATOM 1937 O O . GLN A 1 255 ? 12.816 32.933 2.638 1.00 10.40 255 GLN A O 1
ATOM 1943 N N . GLU A 1 256 ? 11.087 34.024 1.718 1.00 10.68 256 GLU A N 1
ATOM 1944 C CA . GLU A 1 256 ? 11.400 35.285 2.379 1.00 11.49 256 GLU A CA 1
ATOM 1945 C C . GLU A 1 256 ? 11.329 35.138 3.889 1.00 11.27 256 GLU A C 1
ATOM 1946 O O . GLU A 1 256 ? 12.158 35.683 4.610 1.00 12.05 256 GLU A O 1
ATOM 1952 N N . ALA A 1 257 ? 10.357 34.369 4.370 1.00 11.47 257 ALA A N 1
ATOM 1953 C CA . ALA A 1 257 ? 10.215 34.150 5.796 1.00 11.03 257 ALA A CA 1
ATOM 1954 C C . ALA A 1 257 ? 11.400 33.351 6.351 1.00 10.83 257 ALA A C 1
ATOM 1955 O O . ALA A 1 257 ? 11.931 33.653 7.411 1.00 11.74 257 ALA A O 1
ATOM 1957 N N . LEU A 1 258 ? 11.806 32.317 5.629 1.00 10.09 258 LEU A N 1
ATOM 1958 C CA . LEU A 1 258 ? 12.935 31.500 6.047 1.00 10.09 258 LEU A CA 1
ATOM 1959 C C . LEU A 1 258 ? 14.211 32.325 6.117 1.00 9.83 258 LEU A C 1
ATOM 1960 O O . LEU A 1 258 ? 14.898 32.303 7.129 1.00 9.84 258 LEU A O 1
ATOM 1965 N N . VAL A 1 259 ? 14.511 33.081 5.066 1.00 10.12 259 VAL A N 1
ATOM 1966 C CA . VAL A 1 259 ? 15.795 33.783 5.006 1.00 10.67 259 VAL A CA 1
ATOM 1967 C C . VAL A 1 259 ? 15.896 34.927 6.000 1.00 11.67 259 VAL A C 1
ATOM 1968 O O . VAL A 1 259 ? 16.995 35.316 6.362 1.00 12.34 259 VAL A O 1
ATOM 1972 N N . ALA A 1 260 ? 14.765 35.469 6.435 1.00 12.50 260 ALA A N 1
ATOM 1973 C CA . ALA A 1 260 ? 14.775 36.494 7.467 1.00 13.22 260 ALA A CA 1
ATOM 1974 C C . ALA A 1 260 ? 15.115 35.878 8.812 1.00 13.17 260 ALA A C 1
ATOM 1975 O O . ALA A 1 260 ? 15.664 36.544 9.686 1.00 14.66 260 ALA A O 1
ATOM 1977 N N . ALA A 1 261 ? 14.779 34.603 8.982 1.00 12.51 261 ALA A N 1
ATOM 1978 C CA . ALA A 1 261 ? 14.954 33.927 10.256 1.00 12.10 261 ALA A CA 1
ATOM 1979 C C . ALA A 1 261 ? 16.314 33.251 10.425 1.00 11.74 261 ALA A C 1
ATOM 1980 O O . ALA A 1 261 ? 16.792 33.110 11.537 1.00 12.77 261 ALA A O 1
ATOM 1982 N N . ARG A 1 262 ? 16.921 32.812 9.329 1.00 10.68 262 ARG A N 1
ATOM 1983 C CA . ARG A 1 262 ? 18.154 32.035 9.399 1.00 9.85 262 ARG A CA 1
ATOM 1984 C C . ARG A 1 262 ? 18.949 32.290 8.148 1.00 8.74 262 ARG A C 1
ATOM 1985 O O . ARG A 1 262 ? 18.386 32.398 7.066 1.00 8.41 262 ARG A O 1
ATOM 1993 N N . ALA A 1 263 ? 20.265 32.340 8.304 1.00 7.88 263 ALA A N 1
ATOM 1994 C CA . ALA A 1 263 ? 21.178 32.646 7.209 1.00 7.17 263 ALA A CA 1
ATOM 1995 C C . ALA A 1 263 ? 21.449 31.435 6.306 1.00 6.62 263 ALA A C 1
ATOM 1996 O O . ALA A 1 263 ? 22.600 31.098 6.023 1.00 6.79 263 ALA A O 1
ATOM 1998 N N . GLU A 1 264 ? 20.375 30.798 5.855 1.00 6.27 264 GLU A N 1
ATOM 1999 C CA . GLU A 1 264 ? 20.458 29.788 4.822 1.00 6.02 264 GLU A CA 1
ATOM 2000 C C . GLU A 1 264 ? 20.232 30.450 3.477 1.00 6.10 264 GLU A C 1
ATOM 2001 O O . GLU A 1 264 ? 19.533 31.462 3.366 1.00 6.95 264 GLU A O 1
ATOM 2007 N N . TYR A 1 265 ? 20.825 29.858 2.452 1.00 5.51 265 TYR A N 1
ATOM 2008 C CA . TYR A 1 265 ? 20.655 30.309 1.089 1.00 5.53 265 TYR A CA 1
ATOM 2009 C C . TYR A 1 265 ? 19.291 29.885 0.610 1.00 6.15 265 TYR A C 1
ATOM 2010 O O . TYR A 1 265 ? 18.987 28.698 0.629 1.00 6.66 265 TYR A O 1
ATOM 2019 N N . PRO A 1 266 ? 18.474 30.822 0.144 1.00 6.70 266 PRO A N 1
ATOM 2020 C CA . PRO A 1 266 ? 17.210 30.435 -0.473 1.00 7.11 266 PRO A CA 1
ATOM 2021 C C . PRO A 1 266 ? 17.507 29.784 -1.805 1.00 7.19 266 PRO A C 1
ATOM 2022 O O . PRO A 1 266 ? 18.511 30.096 -2.454 1.00 7.82 266 PRO A O 1
ATOM 2026 N N . LEU A 1 267 ? 16.643 28.865 -2.206 1.00 7.93 267 LEU A N 1
ATOM 2027 C CA . LEU A 1 267 ? 16.819 28.185 -3.480 1.00 8.59 267 LEU A CA 1
ATOM 2028 C C . LEU A 1 267 ? 15.907 28.711 -4.567 1.00 9.94 267 LEU A C 1
ATOM 2029 O O . LEU A 1 267 ? 16.078 28.361 -5.719 1.00 10.63 267 LEU A O 1
ATOM 2034 N N . ARG A 1 268 ? 14.945 29.556 -4.220 1.00 11.57 268 ARG A N 1
ATOM 2035 C CA . ARG A 1 268 ? 14.320 30.390 -5.238 1.00 13.71 268 ARG A CA 1
ATOM 2036 C C . ARG A 1 268 ? 15.371 31.371 -5.731 1.00 15.16 268 ARG A C 1
ATOM 2037 O O . ARG A 1 268 ? 16.289 31.719 -4.990 1.00 16.08 268 ARG A O 1
ATOM 2045 N N . ALA A 1 269 ? 15.224 31.817 -6.976 1.00 16.45 269 ALA A N 1
ATOM 2046 C CA . ALA A 1 269 ? 16.168 32.756 -7.590 1.00 17.14 269 ALA A CA 1
ATOM 2047 C C . ALA A 1 269 ? 15.681 34.203 -7.516 1.00 17.36 269 ALA A C 1
ATOM 2049 N N . ASP A 1 270 ? 14.556 34.442 -6.849 1.00 16.88 270 ASP A N 1
ATOM 2050 C CA . ASP A 1 270 ? 13.983 35.783 -6.767 1.00 16.78 270 ASP A CA 1
ATOM 2051 C C . ASP A 1 270 ? 13.824 36.247 -5.323 1.00 16.41 270 ASP A C 1
ATOM 2052 O O . ASP A 1 270 ? 13.013 37.129 -5.025 1.00 16.98 270 ASP A O 1
ATOM 2057 N N . VAL A 1 271 ? 14.607 35.644 -4.432 1.00 15.94 271 VAL A N 1
ATOM 2058 C CA . VAL A 1 271 ? 14.587 35.992 -3.025 1.00 15.36 271 VAL A CA 1
ATOM 2059 C C . VAL A 1 271 ? 15.989 36.370 -2.586 1.00 15.46 271 VAL A C 1
ATOM 2060 O O . VAL A 1 271 ? 16.934 35.600 -2.783 1.00 15.92 271 VAL A O 1
ATOM 2064 N N . VAL A 1 272 ? 16.130 37.541 -1.978 1.00 15.38 272 VAL A N 1
ATOM 2065 C CA . VAL A 1 272 ? 17.417 37.942 -1.433 1.00 15.91 272 VAL A CA 1
ATOM 2066 C C . VAL A 1 272 ? 17.361 37.916 0.086 1.00 15.03 272 VAL A C 1
ATOM 2067 O O . VAL A 1 272 ? 16.391 38.343 0.702 1.00 16.42 272 VAL A O 1
ATOM 2071 N N . SER A 1 273 ? 18.427 37.404 0.681 1.00 13.66 273 SER A N 1
ATOM 2072 C CA . SER A 1 273 ? 18.508 37.247 2.116 1.00 12.90 273 SER A CA 1
ATOM 2073 C C . SER A 1 273 ? 18.887 38.559 2.793 1.00 12.99 273 SER A C 1
ATOM 2074 O O . SER A 1 273 ? 19.804 39.232 2.342 1.00 12.81 273 SER A O 1
ATOM 2077 N N . PRO A 1 274 ? 18.231 38.910 3.894 1.00 12.92 274 PRO A N 1
ATOM 2078 C CA . PRO A 1 274 ? 18.644 40.086 4.669 1.00 13.22 274 PRO A CA 1
ATOM 2079 C C . PRO A 1 274 ? 19.981 39.895 5.384 1.00 12.21 274 PRO A C 1
ATOM 2080 O O . PRO A 1 274 ? 20.529 40.872 5.879 1.00 13.15 274 PRO A O 1
ATOM 2084 N N . PHE A 1 275 ? 20.496 38.665 5.423 1.00 11.13 275 PHE A N 1
ATOM 2085 C CA . PHE A 1 275 ? 21.847 38.417 5.903 1.00 10.37 275 PHE A CA 1
ATOM 2086 C C . PHE A 1 275 ? 22.921 38.746 4.879 1.00 9.98 275 PHE A C 1
ATOM 2087 O O . PHE A 1 275 ? 24.098 38.634 5.179 1.00 10.08 275 PHE A O 1
ATOM 2095 N N . ASN A 1 276 ? 22.517 39.135 3.676 1.00 9.73 276 ASN A N 1
ATOM 2096 C CA . ASN A 1 276 ? 23.436 39.542 2.620 1.00 10.56 276 ASN A CA 1
ATOM 2097 C C . ASN A 1 276 ? 24.275 38.383 2.084 1.00 9.84 276 ASN A C 1
ATOM 2098 O O . ASN A 1 276 ? 25.451 38.545 1.784 1.00 11.27 276 ASN A O 1
ATOM 2103 N N . LEU A 1 277 ? 23.647 37.219 1.957 1.00 9.21 277 LEU A N 1
ATOM 2104 C CA . LEU A 1 277 ? 24.254 36.064 1.321 1.00 8.75 277 LEU A CA 1
ATOM 2105 C C . LEU A 1 277 ? 24.370 36.288 -0.161 1.00 9.12 277 LEU A C 1
ATOM 2106 O O . LEU A 1 277 ? 23.535 36.954 -0.763 1.00 10.09 277 LEU A O 1
ATOM 2111 N N . GLU A 1 278 ? 25.376 35.672 -0.764 1.00 8.85 278 GLU A N 1
ATOM 2112 C CA . GLU A 1 278 ? 25.464 35.615 -2.214 1.00 9.07 278 GLU A CA 1
ATOM 2113 C C . GLU A 1 278 ? 24.387 34.674 -2.739 1.00 8.67 278 GLU A C 1
ATOM 2114 O O . GLU A 1 278 ? 23.886 33.828 -1.999 1.00 8.48 278 GLU A O 1
ATOM 2120 N N . PRO A 1 279 ? 24.036 34.795 -4.014 1.00 8.57 279 PRO A N 1
ATOM 2121 C CA . PRO A 1 279 ? 23.094 33.851 -4.611 1.00 8.60 279 PRO A CA 1
ATOM 2122 C C . PRO A 1 279 ? 23.656 32.439 -4.581 1.00 7.67 279 PRO A C 1
ATOM 2123 O O . PRO A 1 279 ? 24.844 32.239 -4.801 1.00 7.76 279 PRO A O 1
ATOM 2127 N N . TYR A 1 280 ? 22.780 31.477 -4.343 1.00 7.27 280 TYR A N 1
ATOM 2128 C CA . TYR A 1 280 ? 23.144 30.074 -4.292 1.00 7.27 280 TYR A CA 1
ATOM 2129 C C . TYR A 1 280 ? 23.999 29.646 -5.484 1.00 7.42 280 TYR A C 1
ATOM 2130 O O . TYR A 1 280 ? 24.975 28.916 -5.327 1.00 7.28 280 TYR A O 1
ATOM 2139 N N . GLU A 1 281 ? 23.641 30.084 -6.683 1.00 8.49 281 GLU A N 1
ATOM 2140 C CA . GLU A 1 281 ? 24.355 29.628 -7.867 1.00 10.10 281 GLU A CA 1
ATOM 2141 C C . GLU A 1 281 ? 25.833 30.011 -7.831 1.00 9.51 281 GLU A C 1
ATOM 2142 O O . GLU A 1 281 ? 26.677 29.314 -8.395 1.00 10.39 281 GLU A O 1
ATOM 2148 N N . LYS A 1 282 ? 26.145 31.112 -7.164 1.00 8.55 282 LYS A N 1
ATOM 2149 C CA . LYS A 1 282 ? 27.517 31.596 -7.102 1.00 8.67 282 LYS A CA 1
ATOM 2150 C C . LYS A 1 282 ? 28.404 30.719 -6.231 1.00 7.86 282 LYS A C 1
ATOM 2151 O O . LYS A 1 282 ? 29.622 30.791 -6.339 1.00 8.09 282 LYS A O 1
ATOM 2153 N N . LEU A 1 283 ? 27.800 29.909 -5.366 1.00 6.88 283 LEU A N 1
ATOM 2154 C CA . LEU A 1 283 ? 28.571 29.024 -4.503 1.00 6.52 283 LEU A CA 1
ATOM 2155 C C . LEU A 1 283 ? 29.271 27.930 -5.280 1.00 6.15 283 LEU A C 1
ATOM 2156 O O . LEU A 1 283 ? 30.315 27.457 -4.872 1.00 6.62 283 LEU A O 1
ATOM 2161 N N . GLU A 1 284 ? 28.677 27.529 -6.397 1.00 6.21 284 GLU A N 1
ATOM 2162 C CA . GLU A 1 284 ? 29.204 26.445 -7.214 1.00 6.48 284 GLU A CA 1
ATOM 2163 C C . GLU A 1 284 ? 29.413 25.196 -6.366 1.00 6.28 284 GLU A C 1
ATOM 2164 O O . GLU A 1 284 ? 30.462 24.573 -6.373 1.00 6.28 284 GLU A O 1
ATOM 2170 N N . ALA A 1 285 ? 28.359 24.819 -5.657 1.00 6.15 285 ALA A N 1
ATOM 2171 C CA . ALA A 1 285 ? 28.407 23.652 -4.794 1.00 6.41 285 ALA A CA 1
ATOM 2172 C C . ALA A 1 285 ? 28.631 22.398 -5.630 1.00 6.53 285 ALA A C 1
ATOM 2173 O O . ALA A 1 285 ? 28.107 22.281 -6.744 1.00 7.59 285 ALA A O 1
ATOM 2175 N N . PRO A 1 286 ? 29.377 21.436 -5.105 1.00 6.40 286 PRO A N 1
ATOM 2176 C CA . PRO A 1 286 ? 29.501 20.156 -5.796 1.00 6.64 286 PRO A CA 1
ATOM 2177 C C . PRO A 1 286 ? 28.194 19.392 -5.690 1.00 6.56 286 PRO A C 1
ATOM 2178 O O . PRO A 1 286 ? 27.371 19.637 -4.801 1.00 7.47 286 PRO A O 1
ATOM 2182 N N . VAL A 1 287 ? 28.021 18.467 -6.614 1.00 7.03 287 VAL A N 1
ATOM 2183 C CA . VAL A 1 287 ? 26.918 17.538 -6.576 1.00 7.78 287 VAL A CA 1
ATOM 2184 C C . VAL A 1 287 ? 27.418 16.291 -5.881 1.00 7.94 287 VAL A C 1
ATOM 2185 O O . VAL A 1 287 ? 28.370 15.659 -6.329 1.00 9.06 287 VAL A O 1
ATOM 2189 N N . VAL A 1 288 ? 26.791 15.969 -4.762 1.00 7.69 288 VAL A N 1
ATOM 2190 C CA . VAL A 1 288 ? 27.206 14.875 -3.903 1.00 7.63 288 VAL A CA 1
ATOM 2191 C C . VAL A 1 288 ? 25.962 14.084 -3.549 1.00 7.37 288 VAL A C 1
ATOM 2192 O O . VAL A 1 288 ? 24.925 14.663 -3.234 1.00 7.70 288 VAL A O 1
ATOM 2196 N N . SER A 1 289 ? 26.051 12.765 -3.582 1.00 7.18 289 SER A N 1
ATOM 2197 C CA . SER A 1 289 ? 24.937 11.946 -3.150 1.00 7.62 289 SER A CA 1
ATOM 2198 C C . SER A 1 289 ? 24.627 12.218 -1.681 1.00 7.22 289 SER A C 1
ATOM 2199 O O . SER A 1 289 ? 25.474 12.661 -0.912 1.00 7.32 289 SER A O 1
ATOM 2202 N N . ALA A 1 290 ? 23.397 11.927 -1.306 1.00 7.69 290 ALA A N 1
ATOM 2203 C CA . ALA A 1 290 ? 22.950 12.145 0.050 1.00 7.65 290 ALA A CA 1
ATOM 2204 C C . ALA A 1 290 ? 23.737 11.309 1.040 1.00 7.18 290 ALA A C 1
ATOM 2205 O O . ALA A 1 290 ? 24.078 10.156 0.784 1.00 6.89 290 ALA A O 1
ATOM 2207 N N . THR A 1 291 ? 23.995 11.891 2.198 1.00 7.14 291 THR A N 1
ATOM 2208 C CA . THR A 1 291 ? 24.650 11.191 3.277 1.00 7.42 291 THR A CA 1
ATOM 2209 C C . THR A 1 291 ? 23.733 10.137 3.874 1.00 7.32 291 THR A C 1
ATOM 2210 O O . THR A 1 291 ? 22.587 10.420 4.215 1.00 8.18 291 THR A O 1
ATOM 2214 N N . THR A 1 292 ? 24.246 8.925 4.014 1.00 7.29 292 THR A N 1
ATOM 2215 C CA . THR A 1 292 ? 23.526 7.849 4.680 1.00 7.79 292 THR A CA 1
ATOM 2216 C C . THR A 1 292 ? 24.143 7.587 6.035 1.00 7.79 292 THR A C 1
ATOM 2217 O O . THR A 1 292 ? 25.236 8.055 6.342 1.00 8.06 292 THR A O 1
ATOM 2221 N N . ALA A 1 293 ? 23.455 6.785 6.836 1.00 8.63 293 ALA A N 1
ATOM 2222 C CA . ALA A 1 293 ? 24.000 6.360 8.107 1.00 8.97 293 ALA A CA 1
ATOM 2223 C C . ALA A 1 293 ? 25.318 5.626 7.894 1.00 8.81 293 ALA A C 1
ATOM 2224 O O . ALA A 1 293 ? 26.257 5.830 8.642 1.00 9.22 293 ALA A O 1
ATOM 2226 N N . GLN A 1 294 ? 25.380 4.779 6.870 1.00 9.02 294 GLN A N 1
ATOM 2227 C CA . GLN A 1 294 ? 26.607 4.050 6.557 1.00 9.14 294 GLN A CA 1
ATOM 2228 C C . GLN A 1 294 ? 27.737 5.021 6.221 1.00 8.38 294 GLN A C 1
ATOM 2229 O O . GLN A 1 294 ? 28.866 4.828 6.633 1.00 8.13 294 GLN A O 1
ATOM 2235 N N . ASP A 1 295 ? 27.431 6.060 5.454 1.00 7.72 295 ASP A N 1
ATOM 2236 C CA . ASP A 1 295 ? 28.434 7.060 5.115 1.00 7.58 295 ASP A CA 1
ATOM 2237 C C . ASP A 1 295 ? 28.984 7.686 6.376 1.00 7.35 295 ASP A C 1
ATOM 2238 O O . ASP A 1 295 ? 30.176 7.897 6.505 1.00 7.60 295 ASP A O 1
ATOM 2243 N N . LYS A 1 296 ? 28.097 8.036 7.294 1.00 7.50 296 LYS A N 1
ATOM 2244 C CA . LYS A 1 296 ? 28.522 8.672 8.529 1.00 7.82 296 LYS A CA 1
ATOM 2245 C C . LYS A 1 296 ? 29.386 7.733 9.356 1.00 7.66 296 LYS A C 1
ATOM 2246 O O . LYS A 1 296 ? 30.392 8.135 9.907 1.00 8.31 296 LYS A O 1
ATOM 2252 N N . GLU A 1 297 ? 28.995 6.468 9.440 1.00 7.98 297 GLU A N 1
ATOM 2253 C CA . GLU A 1 297 ? 29.780 5.496 10.195 1.00 8.79 297 GLU A CA 1
ATOM 2254 C C . GLU A 1 297 ? 31.182 5.385 9.623 1.00 8.20 297 GLU A C 1
ATOM 2255 O O . GLU A 1 297 ? 32.155 5.339 10.358 1.00 9.19 297 GLU A O 1
ATOM 2261 N N . HIS A 1 298 ? 31.288 5.386 8.304 1.00 8.32 298 HIS A N 1
ATOM 2262 C CA . HIS A 1 298 ? 32.590 5.307 7.670 1.00 9.17 298 HIS A CA 1
ATOM 2263 C C . HIS A 1 298 ? 33.423 6.554 7.947 1.00 8.19 298 HIS A C 1
ATOM 2264 O O . HIS A 1 298 ? 34.609 6.459 8.235 1.00 8.69 298 HIS A O 1
ATOM 2271 N N . ALA A 1 299 ? 32.792 7.719 7.880 1.00 7.69 299 ALA A N 1
ATOM 2272 C CA . ALA A 1 299 ? 33.496 8.971 8.120 1.00 7.97 299 ALA A CA 1
ATOM 2273 C C . ALA A 1 299 ? 33.965 9.058 9.568 1.00 8.15 299 ALA A C 1
ATOM 2274 O O . ALA A 1 299 ? 35.069 9.517 9.823 1.00 8.50 299 ALA A O 1
ATOM 2276 N N . ILE A 1 300 ? 33.137 8.606 10.504 1.00 8.20 300 ILE A N 1
ATOM 2277 C CA . ILE A 1 300 ? 33.516 8.565 11.912 1.00 8.90 300 ILE A CA 1
ATOM 2278 C C . ILE A 1 300 ? 34.742 7.675 12.093 1.00 9.23 300 ILE A C 1
ATOM 2279 O O . ILE A 1 300 ? 35.652 8.013 12.837 1.00 10.06 300 ILE A O 1
ATOM 2284 N N . LYS A 1 301 ? 34.767 6.544 11.402 1.00 9.47 301 LYS A N 1
ATOM 2285 C CA . LYS A 1 301 ? 35.914 5.651 11.464 1.00 10.49 301 LYS A CA 1
ATOM 2286 C C . LYS A 1 301 ? 37.177 6.326 10.941 1.00 9.81 301 LYS A C 1
ATOM 2287 O O . LYS A 1 301 ? 38.242 6.158 11.518 1.00 10.30 301 LYS A O 1
ATOM 2293 N N . LEU A 1 302 ? 37.061 7.096 9.861 1.00 9.00 302 LEU A N 1
ATOM 2294 C CA . LEU A 1 302 ? 38.212 7.833 9.349 1.00 8.87 302 LEU A CA 1
ATOM 2295 C C . LEU A 1 302 ? 38.702 8.877 10.335 1.00 8.51 302 LEU A C 1
ATOM 2296 O O . LEU A 1 302 ? 39.900 9.039 10.503 1.00 8.68 302 LEU A O 1
ATOM 2301 N N . ILE A 1 303 ? 37.778 9.584 10.980 1.00 8.65 303 ILE A N 1
ATOM 2302 C CA . ILE A 1 303 ? 38.146 10.582 11.978 1.00 9.21 303 ILE A CA 1
ATOM 2303 C C . ILE A 1 303 ? 38.940 9.913 13.106 1.00 9.79 303 ILE A C 1
ATOM 2304 O O . ILE A 1 303 ? 39.946 10.450 13.564 1.00 10.36 303 ILE A O 1
ATOM 2309 N N . GLU A 1 304 ? 38.504 8.731 13.530 1.00 10.41 304 GLU A N 1
ATOM 2310 C CA . GLU A 1 304 ? 39.191 7.998 14.584 1.00 11.78 304 GLU A CA 1
ATOM 2311 C C . GLU A 1 304 ? 40.556 7.526 14.099 1.00 11.71 304 GLU A C 1
ATOM 2312 O O . GLU A 1 304 ? 41.545 7.636 14.814 1.00 12.24 304 GLU A O 1
ATOM 2318 N N . GLU A 1 305 ? 40.620 7.020 12.877 1.00 11.38 305 GLU A N 1
ATOM 2319 C CA . GLU A 1 305 ? 41.878 6.538 12.322 1.00 11.81 305 GLU A CA 1
ATOM 2320 C C . GLU A 1 305 ? 42.892 7.664 12.226 1.00 11.46 305 GLU A C 1
ATOM 2321 O O . GLU A 1 305 ? 44.087 7.447 12.398 1.00 11.90 305 GLU A O 1
ATOM 2327 N N . ALA A 1 306 ? 42.411 8.878 11.977 1.00 11.06 306 ALA A N 1
ATOM 2328 C CA . ALA A 1 306 ? 43.281 10.046 11.865 1.00 11.19 306 ALA A CA 1
ATOM 2329 C C . ALA A 1 306 ? 43.780 10.553 13.221 1.00 12.28 306 ALA A C 1
ATOM 2331 N N . GLY A 1 307 ? 43.265 10.023 14.326 1.00 13.05 307 GLY A N 1
ATOM 2332 C CA . GLY A 1 307 ? 43.704 10.437 15.648 1.00 14.05 307 GLY A CA 1
ATOM 2333 C C . GLY A 1 307 ? 42.855 11.556 16.229 1.00 14.84 307 GLY A C 1
ATOM 2334 O O . GLY A 1 307 ? 43.213 12.151 17.244 1.00 15.82 307 GLY A O 1
ATOM 2335 N N . LEU A 1 308 ? 41.718 11.833 15.594 1.00 15.50 308 LEU A N 1
ATOM 2336 C CA . LEU A 1 308 ? 40.801 12.880 16.032 1.00 15.95 308 LEU A CA 1
ATOM 2337 C C . LEU A 1 308 ? 39.643 12.303 16.850 1.00 16.61 308 LEU A C 1
ATOM 2338 O O . LEU A 1 308 ? 39.556 11.091 17.066 1.00 18.30 308 LEU A O 1
#

Organism: Haemophilus influenzae (strain ATCC 51907 / DSM 11121 / KW20 / Rd) (NCBI:txid71421)

CATH classification: 3.40.190.10 (+1 more: 3.40.190.10)

Solvent-accessible surface area: 13352 Å² total; per-residue (Å²): 111,5,30,0,6,0,13,8,103,62,72,0,0,51,28,1,5,125,15,0,63,114,95,57,63,26,40,17,77,50,62,73,31,163,4,98,90,6,9,40,62,1,51,157,48,14,117,166,14,82,0,15,0,0,7,0,50,30,9,11,19,0,30,106,0,10,136,61,22,31,4,4,88,7,53,98,122,12,14,96,79,2,29,40,192,32,11,43,100,11,133,110,35,3,24,4,2,6,1,0,26,1,14,5,5,0,11,0,78,84,122,28,57,105,200,66,16,19,57,28,6,42,62,0,8,44,99,150,8,134,32,96,0,0,6,1,15,113,16,54,20,1,22,22,1,0,4,0,0,18,74,64,101,31,57,183,51,0,29,106,3,0,102,10,0,106,121,4,17,82,105,23,72,125,8,44,65,0,6,78,3,0,24,102,33,104,0,18,0,0,5,0,7,0,20,59,19,16,61,25,12,115,128,113,15,62,138,102,15,68,0,64,21,36,18,8,70,105,95,10,2,6,5,13,9,17,17,3,0,0,0,0,3,112,26,6,197,41,60,83,42,0,38,36,1,0,55,12,4,0,35,99,80,1,2,76,19,8,2,64,36,39,0,0,0,11,0,35,82,75,12,133,10,68,23,120,20,53,90,9,122,36,2,80,8,7,114,38,77,51,18,67,66,140,32,57,108,71,1,94,136,10,20,120,98,5,48,54

Foldseek 3Di:
DFEEEEQDDPLLVVLLQVLLCVVPVDHYHYDYDHLLVVLVVLLVCALNDRHFKYWHLFCLSCPVCVVSVFFDAADPVLQVQQPDPQADADPRNFKHFWWKKAKWKKFQCVVDDLVPDDLAPLVCLAQVQAQAEEEECPDPVVLVLLLLCCQVPNNVSSLSSLLSCVGRNDYDNALLRRQVCCQVVSHGMYIHMDFSVLVCCLVPNVVPTRMDIDQSAPQHSNLAMGTIIMTGTPSHPPNVVSSVSRSSCSDQSNSQSSLARTVTAGSRPPHAHPSRDDHPVRSNHHRDDGDDPVSSVVSVVSNVVSVD

Secondary structure (P-SEA, 3-state):
cccccccccaaaaaaaaaaaaaaccbbbbbbcccaaaaaaaaaaacccccccbbbccccccaaaaaaacccccccccccccccccccccccccccccccbbbbbbbbccccccccccccccccccccccccccccccccaaaaaaaaaaaaaccaaaaaaaaaaaaacbbbbccaaaaaaaaaaccccbbbbcaaaaaaaaaacccccccbbbbbbcccccccbbbbbbbbbbccccaaaaaaaaaaaaacaaaaaaaaaccccccccccccccccccccccccccccccccaaaaaaaaaaaaaacc